Protein AF-A0A6S7D051-F1 (afdb_monomer)

Organism: NCBI:txid1544867

Solvent-accessible surface area (backbone atoms only — not comparable to full-atom values): 17402 Å² total; per-residue (Å²): 81,71,70,40,72,37,75,40,60,39,88,82,47,100,54,61,65,66,55,48,53,50,50,38,52,29,31,75,73,38,50,75,50,67,46,80,74,86,66,30,35,38,40,34,44,28,58,39,58,67,61,26,51,74,64,26,87,47,37,69,62,42,33,55,75,72,73,42,53,79,52,42,42,82,62,41,46,42,64,45,68,43,80,89,22,39,34,34,40,28,36,44,58,36,55,42,54,34,48,48,9,58,50,38,67,80,39,73,88,55,57,34,40,34,38,38,35,25,73,65,86,29,60,40,39,32,41,34,26,78,48,95,50,80,35,34,30,34,29,74,74,68,83,39,77,34,37,48,63,36,42,71,43,38,45,52,35,41,63,68,61,48,43,24,61,52,7,39,56,43,65,48,47,70,46,47,49,32,39,36,36,36,41,27,44,63,97,74,44,66,81,77,52,78,39,28,18,47,76,45,60,89,41,99,92,42,57,38,35,69,47,80,48,83,34,100,81,32,72,24,38,40,31,49,36,56,55,41,72,54,66,52,64,89,66,59,92,90,39,44,23,41,38,38,36,36,45,27,29,61,46,52,64,28,71,88,47,86,79,62,71,77,53,70,62,59,59,50,43,42,49,62,21,40,57,87,48,49,95,33,47,45,26,43,27,40,16,45,32,73,55,66,13,62,39,86,46,43,65,65,51,53,49,55,50,48,54,58,48,29,63,70,67,71,41,79,79,67,79,82,62,72,70,76,126

pLDDT: mean 81.53, std 14.25, range [37.88, 97.88]

Mean predicted aligned error: 7.85 Å

Nearest PDB structures (foldseek):
  3ja1-assembly1_S3  TM=4.575E-01  e=5.367E+00  Escherichia coli
  1zn0-assembly1_B  TM=2.447E-01  e=1.844E+00  Escherichia coli

Structure (mmCIF, N/CA/C/O backbone):
data_AF-A0A6S7D051-F1
#
_entry.id   AF-A0A6S7D051-F1
#
loop_
_atom_site.group_PDB
_atom_site.id
_atom_site.type_symbol
_atom_site.label_atom_id
_atom_site.label_alt_id
_atom_site.label_comp_id
_atom_site.label_asym_id
_atom_site.label_entity_id
_atom_site.label_seq_id
_atom_site.pdbx_PDB_ins_code
_atom_site.Cartn_x
_atom_site.Cartn_y
_atom_site.Cartn_z
_atom_site.occupancy
_atom_site.B_iso_or_equiv
_atom_site.auth_seq_id
_atom_site.auth_comp_id
_atom_site.auth_asym_id
_atom_site.auth_atom_id
_atom_site.pdbx_PDB_model_num
ATOM 1 N N . MET A 1 1 ? 13.091 -11.588 -8.196 1.00 55.94 1 MET A N 1
ATOM 2 C CA . MET A 1 1 ? 12.402 -11.267 -9.456 1.00 55.94 1 MET A CA 1
ATOM 3 C C . MET A 1 1 ? 13.489 -10.829 -10.417 1.00 55.94 1 MET A C 1
ATOM 5 O O . MET A 1 1 ? 14.284 -9.959 -10.077 1.00 55.94 1 MET A O 1
ATOM 9 N N . ARG A 1 2 ? 13.606 -11.506 -11.560 1.00 68.31 2 ARG A N 1
ATOM 10 C CA . ARG A 1 2 ? 14.625 -11.188 -12.569 1.00 68.31 2 ARG A CA 1
ATOM 11 C C . ARG A 1 2 ? 14.244 -9.890 -13.279 1.00 68.31 2 ARG A C 1
ATOM 13 O O . ARG A 1 2 ? 13.075 -9.511 -13.254 1.00 68.31 2 ARG A O 1
ATOM 20 N N . THR A 1 3 ? 15.214 -9.230 -13.911 1.00 77.62 3 THR A N 1
ATOM 21 C CA . THR A 1 3 ? 14.927 -8.168 -14.885 1.00 77.62 3 THR A CA 1
ATOM 22 C C . THR A 1 3 ? 13.801 -8.622 -15.805 1.00 77.62 3 THR A C 1
ATOM 24 O O . THR A 1 3 ? 13.865 -9.709 -16.383 1.00 77.62 3 THR A O 1
ATOM 27 N N . ARG A 1 4 ? 12.751 -7.808 -15.880 1.00 79.06 4 ARG A N 1
ATOM 28 C CA . ARG A 1 4 ? 11.564 -8.081 -16.679 1.00 79.06 4 ARG A CA 1
ATOM 29 C C . ARG A 1 4 ? 11.648 -7.246 -17.939 1.00 79.06 4 ARG A C 1
ATOM 31 O O . ARG A 1 4 ? 11.864 -6.041 -17.857 1.00 79.06 4 ARG A O 1
ATOM 38 N N . THR A 1 5 ? 11.469 -7.878 -19.087 1.00 86.25 5 THR A N 1
ATOM 39 C CA . THR A 1 5 ? 11.445 -7.187 -20.375 1.00 86.25 5 THR A CA 1
ATOM 40 C C . THR A 1 5 ? 10.004 -7.089 -20.834 1.00 86.25 5 THR A C 1
ATOM 42 O O . THR A 1 5 ? 9.354 -8.104 -21.075 1.00 86.25 5 THR A O 1
ATOM 45 N N . LEU A 1 6 ? 9.502 -5.865 -20.923 1.00 84.06 6 LEU A N 1
ATOM 46 C CA . LEU A 1 6 ? 8.216 -5.567 -21.536 1.00 84.06 6 LEU A CA 1
ATOM 47 C C . LEU A 1 6 ? 8.449 -5.343 -23.026 1.00 84.06 6 LEU A C 1
ATOM 49 O O . LEU A 1 6 ? 9.351 -4.591 -23.399 1.00 84.06 6 LEU A O 1
ATOM 53 N N . ILE A 1 7 ? 7.646 -5.994 -23.859 1.00 85.56 7 ILE A N 1
ATOM 54 C CA . ILE A 1 7 ? 7.751 -5.903 -25.315 1.00 85.56 7 ILE A CA 1
ATOM 55 C C . ILE A 1 7 ? 6.595 -5.037 -25.801 1.00 85.56 7 ILE A C 1
ATOM 57 O O . ILE A 1 7 ? 5.438 -5.442 -25.720 1.00 85.56 7 ILE A O 1
ATOM 61 N N . LEU A 1 8 ? 6.907 -3.838 -26.285 1.00 83.06 8 LEU A N 1
ATOM 62 C CA . LEU A 1 8 ? 5.914 -2.891 -26.788 1.00 83.06 8 LEU A CA 1
ATOM 63 C C . LEU A 1 8 ? 6.065 -2.741 -28.306 1.00 83.06 8 LEU A C 1
ATOM 65 O O . LEU A 1 8 ? 7.191 -2.560 -28.770 1.00 83.06 8 LEU A O 1
ATOM 69 N N . PRO A 1 9 ? 4.976 -2.744 -29.095 1.00 84.38 9 PRO A N 1
ATOM 70 C CA . PRO A 1 9 ? 5.069 -2.515 -30.533 1.00 84.38 9 PRO A CA 1
ATOM 71 C C . PRO A 1 9 ? 5.767 -1.191 -30.852 1.00 84.38 9 PRO A C 1
ATOM 73 O O . PRO A 1 9 ? 5.527 -0.179 -30.186 1.00 84.38 9 PRO A O 1
ATOM 76 N N . ARG A 1 10 ? 6.570 -1.150 -31.923 1.00 83.94 10 ARG A N 1
ATOM 77 C CA . ARG A 1 10 ? 7.257 0.084 -32.344 1.00 83.94 10 ARG A CA 1
ATOM 78 C C . ARG A 1 10 ? 6.306 1.267 -32.544 1.00 83.94 10 ARG A C 1
ATOM 80 O O . ARG A 1 10 ? 6.672 2.400 -32.264 1.00 83.94 10 ARG A O 1
ATOM 87 N N . ALA A 1 11 ? 5.074 0.995 -32.973 1.00 84.94 11 ALA A N 1
ATOM 88 C CA . ALA A 1 11 ? 4.041 2.002 -33.204 1.00 84.94 11 ALA A CA 1
ATOM 89 C C . ALA A 1 11 ? 3.624 2.789 -31.945 1.00 84.94 11 ALA A C 1
ATOM 91 O O . ALA A 1 11 ? 3.026 3.851 -32.079 1.00 84.94 11 ALA A O 1
ATOM 92 N N . VAL A 1 12 ? 3.937 2.300 -30.737 1.00 78.75 12 VAL A N 1
ATOM 93 C CA . VAL A 1 12 ? 3.600 2.985 -29.476 1.00 78.75 12 VAL A CA 1
ATOM 94 C C . VAL A 1 12 ? 4.384 4.294 -29.308 1.00 78.75 12 VAL A C 1
ATOM 96 O O . VAL A 1 12 ? 3.895 5.224 -28.674 1.00 78.75 12 VAL A O 1
ATOM 99 N N . SER A 1 13 ? 5.596 4.392 -29.862 1.00 83.31 13 SER A N 1
ATOM 100 C CA . SER A 1 13 ? 6.412 5.609 -29.793 1.00 83.31 13 SER A CA 1
ATOM 101 C C . SER A 1 13 ? 7.471 5.630 -30.891 1.00 83.31 13 SER A C 1
ATOM 103 O O . SER A 1 13 ? 8.123 4.622 -31.154 1.00 83.31 13 SER A O 1
ATOM 105 N N . GLU A 1 14 ? 7.727 6.801 -31.470 1.00 86.62 14 GLU A N 1
ATOM 106 C CA . GLU A 1 14 ? 8.822 6.998 -32.431 1.00 86.62 14 GLU A CA 1
ATOM 107 C C . GLU A 1 14 ? 10.209 7.012 -31.761 1.00 86.62 14 GLU A C 1
ATOM 109 O O . GLU A 1 14 ? 11.232 6.807 -32.419 1.00 86.62 14 GLU A O 1
ATOM 114 N N . HIS A 1 15 ? 10.261 7.235 -30.442 1.00 88.56 15 HIS A N 1
ATOM 115 C CA . HIS A 1 15 ? 11.499 7.408 -29.682 1.00 88.56 15 HIS A CA 1
ATOM 116 C C . HIS A 1 15 ? 11.515 6.604 -28.374 1.00 88.56 15 HIS A C 1
ATOM 118 O O . HIS A 1 15 ? 10.482 6.395 -27.733 1.00 88.56 15 HIS A O 1
ATOM 124 N N . ALA A 1 16 ? 12.713 6.223 -27.926 1.00 87.75 16 ALA A N 1
ATOM 125 C CA . ALA A 1 16 ? 12.913 5.503 -26.668 1.00 87.75 16 ALA A CA 1
ATOM 126 C C . ALA A 1 16 ? 12.695 6.403 -25.441 1.00 87.75 16 ALA A C 1
ATOM 128 O O . ALA A 1 16 ? 12.237 5.947 -24.394 1.00 87.75 16 ALA A O 1
ATOM 129 N N . GLN A 1 17 ? 13.042 7.691 -25.547 1.00 90.50 17 GLN A N 1
ATOM 130 C CA . GLN A 1 17 ? 13.064 8.620 -24.415 1.00 90.50 17 GLN A CA 1
ATOM 131 C C . GLN A 1 17 ? 11.686 8.811 -23.757 1.00 90.50 17 GLN A C 1
ATOM 133 O O . GLN A 1 17 ? 11.638 8.733 -22.529 1.00 90.50 17 GLN A O 1
ATOM 138 N N . PRO A 1 18 ? 10.573 9.006 -24.497 1.00 85.00 18 PRO A N 1
ATOM 139 C CA . PRO A 1 18 ? 9.239 9.082 -23.901 1.00 85.00 18 PRO A CA 1
ATOM 140 C C . PRO A 1 18 ? 8.841 7.810 -23.145 1.00 85.00 18 PRO A C 1
ATOM 142 O O . PRO A 1 18 ? 8.323 7.901 -22.034 1.00 85.00 18 PRO A O 1
ATOM 145 N N . LEU A 1 19 ? 9.156 6.629 -23.690 1.00 84.56 19 LEU A N 1
ATOM 146 C CA . LEU A 1 19 ? 8.880 5.344 -23.038 1.00 84.56 19 LEU A CA 1
ATOM 147 C C . LEU A 1 19 ? 9.697 5.177 -21.759 1.00 84.56 19 LEU A C 1
ATOM 149 O O . LEU A 1 19 ? 9.155 4.818 -20.719 1.00 84.56 19 LEU A O 1
ATOM 153 N N . ALA A 1 20 ? 10.989 5.507 -21.809 1.00 87.56 20 ALA A N 1
ATOM 154 C CA . ALA A 1 20 ? 11.849 5.480 -20.634 1.00 87.56 20 ALA A CA 1
ATOM 155 C C . ALA A 1 20 ? 11.372 6.474 -19.562 1.00 87.56 20 ALA A C 1
ATOM 157 O O . ALA A 1 20 ? 11.418 6.167 -18.373 1.00 87.56 20 ALA A O 1
ATOM 158 N N . ALA A 1 21 ? 10.916 7.665 -19.962 1.00 85.94 21 ALA A N 1
ATOM 159 C CA . ALA A 1 21 ? 10.379 8.667 -19.048 1.00 85.94 21 ALA A CA 1
ATOM 160 C C . ALA A 1 21 ? 9.074 8.194 -18.393 1.00 85.94 21 ALA A C 1
ATOM 162 O O . ALA A 1 21 ? 8.932 8.318 -17.178 1.00 85.94 21 ALA A O 1
ATOM 163 N N . LEU A 1 22 ? 8.156 7.611 -19.168 1.00 81.62 22 LEU A N 1
ATOM 164 C CA . LEU A 1 22 ? 6.922 7.032 -18.644 1.00 81.62 22 LEU A CA 1
ATOM 165 C C . LEU A 1 22 ? 7.216 5.869 -17.690 1.00 81.62 22 LEU A C 1
ATOM 167 O O . LEU A 1 22 ? 6.756 5.887 -16.554 1.00 81.62 22 LEU A O 1
ATOM 171 N N . ALA A 1 23 ? 8.048 4.912 -18.099 1.00 83.38 23 ALA A N 1
ATOM 172 C CA . ALA A 1 23 ? 8.408 3.766 -17.270 1.00 83.38 23 ALA A CA 1
ATOM 173 C C . ALA A 1 23 ? 9.090 4.189 -15.957 1.00 83.38 23 ALA A C 1
ATOM 175 O O . ALA A 1 23 ? 8.759 3.652 -14.906 1.00 83.38 23 ALA A O 1
ATOM 176 N N . ARG A 1 24 ? 9.969 5.203 -15.968 1.00 85.81 24 ARG A N 1
ATOM 177 C CA . ARG A 1 24 ? 10.559 5.757 -14.731 1.00 85.81 24 ARG A CA 1
ATOM 178 C C . ARG A 1 24 ? 9.539 6.459 -13.841 1.00 85.81 24 ARG A C 1
ATOM 180 O O . ARG A 1 24 ? 9.683 6.423 -12.626 1.00 85.81 24 ARG A O 1
ATOM 187 N N . ARG A 1 25 ? 8.522 7.103 -14.423 1.00 81.25 25 ARG A N 1
ATOM 188 C CA . ARG A 1 25 ? 7.413 7.688 -13.652 1.00 81.25 25 ARG A CA 1
ATOM 189 C C . ARG A 1 25 ? 6.551 6.607 -13.006 1.00 81.25 25 ARG A C 1
ATOM 191 O O . ARG A 1 25 ? 6.132 6.791 -11.871 1.00 81.25 25 ARG A O 1
ATOM 198 N N . CYS A 1 26 ? 6.303 5.511 -13.722 1.00 79.44 26 CYS A N 1
ATOM 199 C CA . CYS A 1 26 ? 5.510 4.386 -13.232 1.00 79.44 26 CYS A CA 1
ATOM 200 C C . CYS A 1 26 ? 6.258 3.510 -12.216 1.00 79.44 26 CYS A C 1
ATOM 202 O O . CYS A 1 26 ? 5.638 2.911 -11.340 1.00 79.44 26 CYS A O 1
ATOM 204 N N . TYR A 1 27 ? 7.587 3.451 -12.323 1.00 79.69 27 TYR A N 1
ATOM 205 C CA . TYR A 1 27 ? 8.462 2.617 -11.502 1.00 79.69 27 TYR A CA 1
ATOM 206 C C . TYR A 1 27 ? 9.651 3.415 -10.952 1.00 79.69 27 TYR A C 1
ATOM 208 O O . TYR A 1 27 ? 10.796 3.158 -11.334 1.00 79.69 27 TYR A O 1
ATOM 216 N N . PRO A 1 28 ? 9.411 4.383 -10.051 1.00 75.69 28 PRO A N 1
ATOM 217 C CA . PRO A 1 28 ? 10.468 5.253 -9.533 1.00 75.69 28 PRO A CA 1
ATOM 218 C C . PRO A 1 28 ? 11.555 4.493 -8.755 1.00 75.69 28 PRO A C 1
ATOM 220 O O . PRO A 1 28 ? 12.695 4.951 -8.690 1.00 75.69 28 PRO A O 1
ATOM 223 N N . ASP A 1 29 ? 11.223 3.316 -8.219 1.00 72.88 29 ASP A N 1
ATOM 224 C CA . ASP A 1 29 ? 12.133 2.481 -7.427 1.00 72.88 29 ASP A CA 1
ATOM 225 C C . ASP A 1 29 ? 12.857 1.400 -8.245 1.00 72.88 29 ASP A C 1
ATOM 227 O O . ASP A 1 29 ? 13.653 0.639 -7.694 1.00 72.88 29 ASP A O 1
ATOM 231 N N . MET A 1 30 ? 12.606 1.317 -9.555 1.00 80.38 30 MET A N 1
ATOM 232 C CA . MET A 1 30 ? 13.206 0.307 -10.431 1.00 80.38 30 MET A CA 1
ATOM 233 C C . MET A 1 30 ? 14.229 0.934 -11.378 1.00 80.38 30 MET A C 1
ATOM 235 O O . MET A 1 30 ? 14.098 2.080 -11.814 1.00 80.38 30 MET A O 1
ATOM 239 N N . ALA A 1 31 ? 15.246 0.162 -11.757 1.00 83.94 31 ALA A N 1
ATOM 240 C CA . ALA A 1 31 ? 16.138 0.576 -12.831 1.00 83.94 31 ALA A CA 1
ATOM 241 C C . ALA A 1 31 ? 15.470 0.306 -14.187 1.00 83.94 31 ALA A C 1
ATOM 243 O O . ALA A 1 31 ? 15.023 -0.809 -14.453 1.00 83.94 31 ALA A O 1
ATOM 244 N N . ILE A 1 32 ? 15.418 1.337 -15.035 1.00 88.12 32 ILE A N 1
ATOM 245 C CA . ILE A 1 32 ? 14.752 1.302 -16.341 1.00 88.12 32 ILE A CA 1
ATOM 246 C C . ILE A 1 32 ? 15.773 1.479 -17.463 1.00 88.12 32 ILE A C 1
ATOM 248 O O . ILE A 1 32 ? 16.435 2.524 -17.543 1.00 88.12 32 ILE A O 1
ATOM 252 N N . ALA A 1 33 ? 15.824 0.501 -18.366 1.00 91.44 33 ALA A N 1
ATOM 253 C CA . ALA A 1 33 ? 16.503 0.597 -19.655 1.00 91.44 33 ALA A CA 1
ATOM 254 C C . ALA A 1 33 ? 15.510 0.338 -20.797 1.00 91.44 33 ALA A C 1
ATOM 256 O O . ALA A 1 33 ? 14.555 -0.413 -20.632 1.00 91.44 33 ALA A O 1
ATOM 257 N N . VAL A 1 34 ? 15.712 0.990 -21.942 1.00 93.00 34 VAL A N 1
ATOM 258 C CA . VAL A 1 34 ? 14.878 0.808 -23.136 1.00 93.00 34 VAL A CA 1
ATOM 259 C C . VAL A 1 34 ? 15.793 0.508 -24.308 1.00 93.00 34 VAL A C 1
ATOM 261 O O . VAL A 1 34 ? 16.705 1.285 -24.588 1.00 93.00 34 VAL A O 1
ATOM 264 N N . GLU A 1 35 ? 15.543 -0.613 -24.969 1.00 94.56 35 GLU A N 1
ATOM 265 C CA . GLU A 1 35 ? 16.278 -1.075 -26.140 1.00 94.56 35 GLU A CA 1
ATOM 266 C C . GLU A 1 35 ? 15.362 -1.134 -27.364 1.00 94.56 35 GLU A C 1
ATOM 268 O O . GLU A 1 35 ? 14.138 -1.242 -27.258 1.00 94.56 35 GLU A O 1
ATOM 273 N N . ASP A 1 36 ? 15.982 -1.030 -28.533 1.00 92.94 36 ASP A N 1
ATOM 274 C CA . ASP A 1 36 ? 15.337 -1.033 -29.840 1.00 92.94 36 ASP A CA 1
ATOM 275 C C . ASP A 1 36 ? 15.685 -2.336 -30.568 1.00 92.94 36 ASP A C 1
ATOM 277 O O . ASP A 1 36 ? 16.862 -2.568 -30.852 1.00 92.94 36 ASP A O 1
ATOM 281 N N . ASP A 1 37 ? 14.688 -3.175 -30.868 1.00 92.12 37 ASP A N 1
ATOM 282 C CA . ASP A 1 37 ? 14.878 -4.425 -31.626 1.00 92.12 37 ASP A CA 1
ATOM 283 C C . ASP A 1 37 ? 14.422 -4.329 -33.101 1.00 92.12 37 ASP A C 1
ATOM 285 O O . ASP A 1 37 ? 14.313 -5.344 -33.791 1.00 92.12 37 ASP A O 1
ATOM 289 N N . ALA A 1 38 ? 14.179 -3.106 -33.593 1.00 88.44 38 ALA A N 1
ATOM 290 C CA . ALA A 1 38 ? 13.576 -2.733 -34.879 1.00 88.44 38 ALA A CA 1
ATOM 291 C C . ALA A 1 38 ? 12.059 -2.974 -35.014 1.00 88.44 38 ALA A C 1
ATOM 293 O O . ALA A 1 38 ? 11.385 -2.165 -35.657 1.00 88.44 38 ALA A O 1
ATOM 294 N N . ALA A 1 39 ? 11.498 -4.033 -34.425 1.00 90.88 39 ALA A N 1
ATOM 295 C CA . ALA A 1 39 ? 10.057 -4.322 -34.477 1.00 90.88 39 ALA A CA 1
ATOM 296 C C . ALA A 1 39 ? 9.303 -3.814 -33.233 1.00 90.88 39 ALA A C 1
ATOM 298 O O . ALA A 1 39 ? 8.113 -3.489 -33.297 1.00 90.88 39 ALA A O 1
ATOM 299 N N . ASN A 1 40 ? 10.010 -3.709 -32.115 1.00 91.81 40 ASN A N 1
ATOM 300 C CA . ASN A 1 40 ? 9.504 -3.449 -30.784 1.00 91.81 40 ASN A CA 1
ATOM 301 C C . ASN A 1 40 ? 10.460 -2.549 -29.995 1.00 91.81 40 ASN A C 1
ATOM 303 O O . ASN A 1 40 ? 11.645 -2.382 -30.297 1.00 91.81 40 ASN A O 1
ATOM 307 N N . TRP A 1 41 ? 9.909 -2.009 -28.91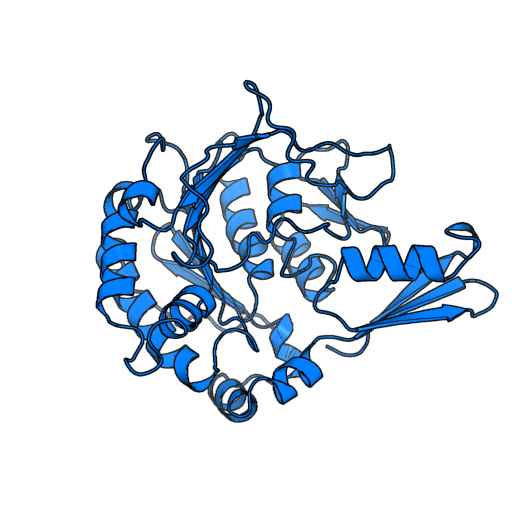9 1.00 90.44 41 TRP A N 1
ATOM 308 C CA . TRP A 1 41 ? 10.650 -1.477 -27.796 1.00 90.44 41 TRP A CA 1
ATOM 309 C C . TRP A 1 41 ? 10.733 -2.537 -26.705 1.00 90.44 41 TRP A C 1
ATOM 311 O O . TRP A 1 41 ? 9.709 -3.075 -26.278 1.00 90.44 41 TRP A O 1
ATOM 321 N N . LEU A 1 42 ? 11.946 -2.800 -26.233 1.00 92.56 42 LEU A N 1
ATOM 322 C CA . LEU A 1 42 ? 12.203 -3.676 -25.098 1.00 92.56 42 LEU A CA 1
ATOM 323 C C . LEU A 1 42 ? 12.447 -2.801 -23.869 1.00 92.56 42 LEU A C 1
ATOM 325 O O . LEU A 1 42 ? 13.501 -2.179 -23.741 1.00 92.56 42 LEU A O 1
ATOM 329 N N . VAL A 1 43 ? 11.466 -2.711 -22.973 1.00 89.81 43 VAL A N 1
ATOM 330 C CA . VAL A 1 43 ? 11.599 -1.958 -21.719 1.00 89.81 43 VAL A CA 1
ATOM 331 C C . VAL A 1 43 ? 12.014 -2.921 -20.616 1.00 89.81 43 VAL A C 1
ATOM 333 O O . VAL A 1 43 ? 11.218 -3.727 -20.137 1.00 89.81 43 VAL A O 1
ATOM 336 N N . HIS A 1 44 ? 13.275 -2.831 -20.212 1.00 89.25 44 HIS A N 1
ATOM 337 C CA . HIS A 1 44 ? 13.848 -3.607 -19.122 1.00 89.25 44 HIS A CA 1
ATOM 338 C C . HIS A 1 44 ? 13.585 -2.907 -17.795 1.00 89.25 44 HIS A C 1
ATOM 340 O O . HIS A 1 44 ? 14.099 -1.816 -17.540 1.00 89.25 44 HIS A O 1
ATOM 346 N N . VAL A 1 45 ? 12.794 -3.556 -16.949 1.00 85.06 45 VAL A N 1
ATOM 347 C CA . VAL A 1 45 ? 12.485 -3.137 -15.584 1.00 85.06 45 VAL A CA 1
ATOM 348 C C . VAL A 1 45 ? 13.234 -4.065 -14.638 1.00 85.06 45 VAL A C 1
ATOM 350 O O . VAL A 1 45 ? 12.899 -5.244 -14.502 1.00 85.06 45 VAL A O 1
ATOM 353 N N . THR A 1 46 ? 14.282 -3.547 -14.005 1.00 82.19 46 THR A N 1
ATOM 354 C CA . THR A 1 46 ? 15.119 -4.315 -13.081 1.00 82.19 46 THR A CA 1
ATOM 355 C C . THR A 1 46 ? 14.742 -3.988 -11.636 1.00 82.19 46 THR A C 1
ATOM 357 O O . THR A 1 46 ? 14.838 -2.819 -11.242 1.00 82.19 46 THR A O 1
ATOM 360 N N . PRO A 1 47 ? 14.337 -5.000 -10.842 1.00 71.31 47 PRO A N 1
ATOM 361 C CA . PRO A 1 47 ? 13.963 -4.821 -9.448 1.00 71.31 47 PRO A CA 1
ATOM 362 C C . PRO A 1 47 ? 15.047 -4.188 -8.583 1.00 71.31 47 PRO A C 1
ATOM 364 O O . PRO A 1 47 ? 16.240 -4.427 -8.769 1.00 71.31 47 PRO A O 1
ATOM 367 N N . ALA A 1 48 ? 14.614 -3.457 -7.558 1.00 66.56 48 ALA A N 1
ATOM 368 C CA . ALA A 1 48 ? 15.482 -2.760 -6.617 1.00 66.56 48 ALA A CA 1
ATOM 369 C C . ALA A 1 48 ? 16.409 -3.669 -5.790 1.00 66.56 48 ALA A C 1
ATOM 371 O O . ALA A 1 48 ? 17.219 -3.140 -5.048 1.00 66.56 48 ALA A O 1
ATOM 372 N N . GLY A 1 49 ? 16.344 -5.003 -5.882 1.00 68.25 49 GLY A N 1
ATOM 373 C CA . GLY A 1 49 ? 17.067 -5.919 -4.987 1.00 68.25 49 GLY A CA 1
ATOM 374 C C . GLY A 1 49 ? 18.569 -5.624 -4.838 1.00 68.25 49 GLY A C 1
ATOM 375 O O . GLY A 1 49 ? 19.097 -5.680 -3.727 1.00 68.25 49 GLY A O 1
ATOM 376 N N . GLU A 1 50 ? 19.259 -5.236 -5.914 1.00 65.94 50 GLU A N 1
ATOM 377 C CA . GLU A 1 50 ? 20.665 -4.804 -5.836 1.00 65.94 50 GLU A CA 1
ATOM 378 C C . GLU A 1 50 ? 20.836 -3.430 -5.170 1.00 65.94 50 GLU A C 1
ATOM 380 O O . GLU A 1 50 ? 21.741 -3.248 -4.353 1.00 65.94 50 GLU A O 1
ATOM 385 N N . LEU A 1 51 ? 19.936 -2.482 -5.446 1.00 67.81 51 LEU A N 1
ATOM 386 C CA . LEU A 1 51 ? 19.895 -1.179 -4.773 1.00 67.81 51 LEU A CA 1
ATOM 387 C C . LEU A 1 51 ? 19.598 -1.340 -3.277 1.00 67.81 51 LEU A C 1
ATOM 389 O O . LEU A 1 51 ? 20.215 -0.681 -2.442 1.00 67.81 51 LEU A O 1
ATOM 393 N N . THR A 1 52 ? 18.698 -2.251 -2.925 1.00 75.25 52 THR A N 1
ATOM 394 C CA . THR A 1 52 ? 18.340 -2.598 -1.556 1.00 75.25 52 THR A CA 1
ATOM 395 C C . THR A 1 52 ? 19.531 -3.217 -0.826 1.00 75.25 52 THR A C 1
ATOM 397 O O . THR A 1 52 ? 19.860 -2.756 0.263 1.00 75.25 52 THR A O 1
ATOM 400 N N . ARG A 1 53 ? 20.248 -4.177 -1.433 1.00 74.19 53 ARG A N 1
ATOM 401 C CA . ARG A 1 53 ? 21.502 -4.727 -0.871 1.00 74.19 53 ARG A CA 1
ATOM 402 C C . ARG A 1 53 ? 22.555 -3.652 -0.622 1.00 74.19 53 ARG A C 1
ATOM 404 O O . ARG A 1 53 ? 23.287 -3.720 0.361 1.00 74.19 53 ARG A O 1
ATOM 411 N N . ALA A 1 54 ? 22.656 -2.669 -1.514 1.00 74.31 54 ALA A N 1
ATOM 412 C CA . ALA A 1 54 ? 23.595 -1.566 -1.343 1.00 74.31 54 ALA A CA 1
ATOM 413 C C . ALA A 1 54 ? 23.204 -0.640 -0.176 1.00 74.31 54 ALA A C 1
ATOM 415 O O . ALA A 1 54 ? 24.082 -0.071 0.476 1.00 74.31 54 ALA A O 1
ATOM 416 N N . ARG A 1 55 ? 21.901 -0.492 0.093 1.00 78.81 55 ARG A N 1
ATOM 417 C CA . ARG A 1 55 ? 21.350 0.369 1.152 1.00 78.81 55 ARG A CA 1
ATOM 418 C C . ARG A 1 55 ? 21.290 -0.308 2.521 1.00 78.81 55 ARG A C 1
ATOM 420 O O . ARG A 1 55 ? 21.394 0.384 3.529 1.00 78.81 55 ARG A O 1
ATOM 427 N N . ASP A 1 56 ? 21.167 -1.631 2.563 1.00 84.06 56 ASP A N 1
ATOM 428 C CA . ASP A 1 56 ? 21.010 -2.406 3.790 1.00 84.06 56 ASP A CA 1
ATOM 429 C C . ASP A 1 56 ? 21.965 -3.606 3.808 1.00 84.06 56 ASP A C 1
ATOM 431 O O . ASP A 1 56 ? 21.824 -4.559 3.046 1.00 84.06 56 ASP A O 1
ATOM 435 N N . ARG A 1 57 ? 22.953 -3.571 4.708 1.00 82.19 57 ARG A N 1
ATOM 436 C CA . ARG A 1 57 ? 23.936 -4.657 4.855 1.00 82.19 57 ARG A CA 1
ATOM 437 C C . ARG A 1 57 ? 23.396 -5.853 5.644 1.00 82.19 57 ARG A C 1
ATOM 439 O O . ARG A 1 57 ? 23.949 -6.943 5.518 1.00 82.19 57 ARG A O 1
ATOM 446 N N . GLY A 1 58 ? 22.370 -5.654 6.473 1.00 87.38 58 GLY A N 1
ATOM 447 C CA . GLY A 1 58 ? 21.766 -6.683 7.322 1.00 87.38 58 GLY A CA 1
ATOM 448 C C . GLY A 1 58 ? 20.696 -7.507 6.607 1.00 87.38 58 GLY A C 1
ATOM 449 O O . GLY A 1 58 ? 20.361 -8.603 7.058 1.00 87.38 58 GLY A O 1
ATOM 450 N N . ILE A 1 59 ? 20.204 -7.022 5.467 1.00 88.88 59 ILE A N 1
ATOM 451 C CA . ILE A 1 59 ? 19.072 -7.620 4.760 1.00 88.88 59 ILE A CA 1
ATOM 452 C C . ILE A 1 59 ? 19.257 -9.103 4.422 1.00 88.88 59 ILE A C 1
ATOM 454 O O . ILE A 1 59 ? 18.332 -9.880 4.610 1.00 88.88 59 ILE A O 1
ATOM 458 N N . ALA A 1 60 ? 20.450 -9.544 4.009 1.00 89.50 60 ALA A N 1
ATOM 459 C CA . ALA A 1 60 ? 20.677 -10.956 3.687 1.00 89.50 60 ALA A CA 1
ATOM 460 C C . ALA A 1 60 ? 20.420 -11.881 4.891 1.00 89.50 60 ALA A C 1
ATOM 462 O O . ALA A 1 60 ? 19.833 -12.950 4.737 1.00 89.50 60 ALA A O 1
ATOM 463 N N . ALA A 1 61 ? 20.835 -11.458 6.090 1.00 89.56 61 ALA A N 1
ATOM 464 C CA . ALA A 1 61 ? 20.612 -12.216 7.315 1.00 89.56 61 ALA A CA 1
ATOM 465 C C . ALA A 1 61 ? 19.131 -12.205 7.718 1.00 89.56 61 ALA A C 1
ATOM 467 O O . ALA A 1 61 ? 18.594 -13.243 8.094 1.00 89.56 61 ALA A O 1
ATOM 468 N N . ALA A 1 62 ? 18.457 -11.059 7.593 1.00 89.94 62 ALA A N 1
ATOM 469 C CA . ALA A 1 62 ? 17.035 -10.946 7.906 1.00 89.94 62 ALA A CA 1
ATOM 470 C C . ALA A 1 62 ? 16.162 -11.801 6.974 1.00 89.94 62 ALA A C 1
ATOM 472 O O . ALA A 1 62 ? 15.303 -12.533 7.456 1.00 89.94 62 ALA A O 1
ATOM 473 N N . LEU A 1 63 ? 16.428 -11.776 5.663 1.00 90.06 63 LEU A N 1
ATOM 474 C CA . LEU A 1 63 ? 15.727 -12.616 4.686 1.00 90.06 63 LEU A CA 1
ATOM 475 C C . LEU A 1 63 ? 15.953 -14.112 4.965 1.00 90.06 63 LEU A C 1
ATOM 477 O O . LEU A 1 63 ? 15.020 -14.911 4.905 1.00 90.06 63 LEU A O 1
ATOM 481 N N . ALA A 1 64 ? 17.174 -14.498 5.356 1.00 88.12 64 ALA A N 1
ATOM 482 C CA . ALA A 1 64 ? 17.461 -15.875 5.754 1.00 88.12 64 ALA A CA 1
ATOM 483 C C . ALA A 1 64 ? 16.649 -16.305 6.989 1.00 88.12 64 ALA A C 1
ATOM 485 O O . ALA A 1 64 ? 16.175 -17.438 7.042 1.00 88.12 64 ALA A O 1
ATOM 486 N N . MET A 1 65 ? 16.439 -15.407 7.958 1.00 85.25 65 MET A N 1
ATOM 487 C CA . MET A 1 65 ? 15.597 -15.678 9.131 1.00 85.25 65 MET A CA 1
ATOM 488 C C . MET A 1 65 ? 14.111 -15.818 8.788 1.00 85.25 65 MET A C 1
ATOM 490 O O . MET A 1 65 ? 13.404 -16.548 9.478 1.00 85.25 65 MET A O 1
ATOM 494 N N . THR A 1 66 ? 13.632 -15.150 7.737 1.00 81.50 66 THR A N 1
ATOM 495 C CA . THR A 1 66 ? 12.257 -15.316 7.238 1.00 81.50 66 THR A CA 1
ATOM 496 C C . THR A 1 66 ? 12.122 -16.478 6.251 1.00 81.50 66 THR A C 1
ATOM 498 O O . THR A 1 66 ? 11.014 -16.768 5.810 1.00 81.50 66 THR A O 1
ATOM 501 N N . GLY A 1 67 ? 13.224 -17.157 5.913 1.00 87.25 67 GLY A N 1
ATOM 502 C CA . GLY A 1 67 ? 13.247 -18.277 4.971 1.00 87.25 67 GLY A CA 1
ATOM 503 C C . GLY A 1 67 ? 13.072 -17.867 3.508 1.00 87.25 67 GLY A C 1
ATOM 504 O O . GLY A 1 67 ? 12.708 -18.713 2.695 1.00 87.25 67 GLY A O 1
ATOM 505 N N . ILE A 1 68 ? 13.311 -16.597 3.165 1.00 87.94 68 ILE A N 1
ATOM 506 C CA . ILE A 1 68 ? 13.075 -16.069 1.815 1.00 87.94 68 ILE A CA 1
ATOM 507 C C . ILE A 1 68 ? 14.373 -15.672 1.123 1.00 87.94 68 ILE A C 1
ATOM 509 O O . ILE A 1 68 ? 15.322 -15.201 1.753 1.00 87.94 68 ILE A O 1
ATOM 513 N N . GLY A 1 69 ? 14.420 -15.844 -0.196 1.00 86.31 69 GLY A N 1
ATOM 514 C CA . GLY A 1 69 ? 15.496 -15.312 -1.016 1.00 86.31 69 GLY A CA 1
ATOM 515 C C . GLY A 1 69 ? 15.292 -13.831 -1.336 1.00 86.31 69 GLY A C 1
ATOM 516 O O . GLY A 1 69 ? 14.191 -13.291 -1.268 1.00 86.31 69 GLY A O 1
ATOM 517 N N . PHE A 1 70 ? 16.359 -13.167 -1.785 1.00 82.69 70 PHE A N 1
ATOM 518 C CA . PHE A 1 70 ? 16.246 -11.823 -2.371 1.00 82.69 70 PHE A CA 1
ATOM 519 C C . PHE A 1 70 ? 15.297 -11.779 -3.567 1.00 82.69 70 PHE A C 1
ATOM 521 O O . PHE A 1 70 ? 14.653 -10.760 -3.809 1.00 82.69 70 PHE A O 1
ATOM 528 N N . ASP A 1 71 ? 15.239 -12.871 -4.327 1.00 80.44 71 ASP A N 1
ATOM 529 C CA . ASP A 1 71 ? 14.372 -12.960 -5.489 1.00 80.44 71 ASP A CA 1
ATOM 530 C C . ASP A 1 71 ? 12.888 -13.023 -5.120 1.00 80.44 71 ASP A C 1
ATOM 532 O O . ASP A 1 71 ? 12.062 -12.540 -5.895 1.00 80.44 71 ASP A O 1
ATOM 536 N N . ASP A 1 72 ? 12.571 -13.514 -3.928 1.00 84.19 72 ASP A N 1
ATOM 537 C CA . ASP A 1 72 ? 11.198 -13.704 -3.458 1.00 84.19 72 ASP A CA 1
ATOM 538 C C . ASP A 1 72 ? 10.702 -12.502 -2.650 1.00 84.19 72 ASP A C 1
ATOM 540 O O . ASP A 1 72 ? 9.538 -12.423 -2.284 1.00 84.19 72 ASP A O 1
ATOM 544 N N . MET A 1 73 ? 11.568 -11.523 -2.377 1.00 85.56 73 MET A N 1
ATOM 545 C CA . MET A 1 73 ? 11.236 -10.373 -1.537 1.00 85.56 73 MET A CA 1
ATOM 546 C C . MET A 1 73 ? 10.037 -9.580 -2.079 1.00 85.56 73 MET A C 1
ATOM 548 O O . MET A 1 73 ? 9.183 -9.172 -1.308 1.00 85.56 73 MET A O 1
ATOM 552 N N . MET A 1 74 ? 9.939 -9.385 -3.399 1.00 81.19 74 MET A N 1
ATOM 553 C CA . MET A 1 74 ? 8.805 -8.668 -4.009 1.00 81.19 74 MET A CA 1
ATOM 554 C C . MET A 1 74 ? 7.484 -9.435 -3.893 1.00 81.19 74 MET A C 1
ATOM 556 O O . MET A 1 74 ? 6.426 -8.812 -3.851 1.00 81.19 74 MET A O 1
ATOM 560 N N . THR A 1 75 ? 7.544 -10.767 -3.877 1.00 86.56 75 THR A N 1
ATOM 561 C CA . THR A 1 75 ? 6.363 -11.638 -3.879 1.00 86.56 75 THR A CA 1
ATOM 562 C C . THR A 1 75 ? 5.970 -12.102 -2.483 1.00 86.56 75 THR A C 1
ATOM 564 O O . THR A 1 75 ? 4.847 -12.553 -2.271 1.00 86.56 75 THR A O 1
ATOM 567 N N . TRP A 1 76 ? 6.873 -11.966 -1.513 1.00 90.75 76 TRP A N 1
ATOM 568 C CA . TRP A 1 76 ? 6.628 -12.412 -0.159 1.00 90.75 76 TRP A CA 1
ATOM 569 C C . TRP A 1 76 ? 5.560 -11.571 0.528 1.00 90.75 76 TRP A C 1
ATOM 571 O O . TRP A 1 76 ? 5.690 -10.354 0.716 1.00 90.75 76 TRP A O 1
ATOM 581 N N . HIS A 1 77 ? 4.540 -12.281 0.978 1.00 92.88 77 HIS A N 1
ATOM 582 C CA . HIS A 1 77 ? 3.520 -11.795 1.875 1.00 92.88 77 HIS A CA 1
ATOM 583 C C . HIS A 1 77 ? 2.997 -12.967 2.712 1.00 92.88 77 HIS A C 1
ATOM 585 O O . HIS A 1 77 ? 3.186 -14.138 2.381 1.00 92.88 77 HIS A O 1
ATOM 591 N N . ARG A 1 78 ? 2.337 -12.640 3.816 1.00 92.19 78 ARG A N 1
ATOM 592 C CA . ARG A 1 78 ? 1.602 -13.569 4.663 1.00 92.19 78 ARG A CA 1
ATOM 593 C C . ARG A 1 78 ? 0.270 -12.937 5.002 1.00 92.19 78 ARG A C 1
ATOM 595 O O . ARG A 1 78 ? 0.244 -11.829 5.532 1.00 92.19 78 ARG A O 1
ATOM 602 N N . THR A 1 79 ? -0.807 -13.658 4.744 1.00 90.62 79 THR A N 1
ATOM 603 C CA . THR A 1 79 ? -2.157 -13.292 5.169 1.00 90.62 79 THR A CA 1
ATOM 604 C C . THR A 1 79 ? -2.580 -14.132 6.362 1.00 90.62 79 THR A C 1
ATOM 606 O O . THR A 1 79 ? -2.210 -15.298 6.453 1.00 90.62 79 THR A O 1
ATOM 609 N N . ALA A 1 80 ? -3.359 -13.544 7.259 1.00 89.81 80 ALA A N 1
ATOM 610 C CA . ALA A 1 80 ? -4.039 -14.236 8.343 1.00 89.81 80 ALA A CA 1
ATOM 611 C C . ALA A 1 80 ? -5.393 -13.563 8.600 1.00 89.81 80 ALA A C 1
ATOM 613 O O . ALA A 1 80 ? -5.573 -12.378 8.311 1.00 89.81 80 ALA A O 1
ATOM 614 N N . ALA A 1 81 ? -6.336 -14.308 9.169 1.00 85.12 81 ALA A N 1
ATOM 615 C CA . ALA A 1 81 ? -7.573 -13.747 9.698 1.00 85.12 81 ALA A CA 1
ATOM 616 C C . ALA A 1 81 ? -7.443 -13.548 11.214 1.00 85.12 81 ALA A C 1
ATOM 618 O O . ALA A 1 81 ? -7.077 -14.474 11.935 1.00 85.12 81 ALA A O 1
ATOM 619 N N . VAL A 1 82 ? -7.762 -12.350 11.701 1.00 84.00 82 VAL A N 1
ATOM 620 C CA . VAL A 1 82 ? -7.770 -12.004 13.130 1.00 84.00 82 VAL A CA 1
ATOM 621 C C . VAL A 1 82 ? -9.195 -11.612 13.496 1.00 84.00 82 VAL A C 1
ATOM 623 O O . VAL A 1 82 ? -9.604 -10.459 13.352 1.00 84.00 82 VAL A O 1
ATOM 626 N N . GLY A 1 83 ? -10.003 -12.607 13.866 1.00 84.25 83 GLY A N 1
ATOM 627 C CA . GLY A 1 83 ? -11.454 -12.430 13.936 1.00 84.25 83 GLY A CA 1
ATOM 628 C C . GLY A 1 83 ? -12.015 -12.034 12.557 1.00 84.25 83 GLY A C 1
ATOM 629 O O . GLY A 1 83 ? -11.791 -12.770 11.597 1.00 84.25 83 GLY A O 1
ATOM 630 N N . PRO A 1 84 ? -12.734 -10.900 12.424 1.00 85.81 84 PRO A N 1
ATOM 631 C CA . PRO A 1 84 ? -13.226 -10.409 11.134 1.00 85.81 84 PRO A CA 1
ATOM 632 C C . PRO A 1 84 ? -12.177 -9.624 10.324 1.00 85.81 84 PRO A C 1
ATOM 634 O O . PRO A 1 84 ? -12.467 -9.208 9.206 1.00 85.81 84 PRO A O 1
ATOM 637 N N . VAL A 1 85 ? -10.986 -9.376 10.880 1.00 91.12 85 VAL A N 1
ATOM 638 C CA . VAL A 1 85 ? -9.971 -8.506 10.274 1.00 91.12 85 VAL A CA 1
ATOM 639 C C . VAL A 1 85 ? -9.053 -9.309 9.360 1.00 91.12 85 VAL A C 1
ATOM 641 O O . VAL A 1 85 ? -8.472 -10.312 9.781 1.00 91.12 85 VAL A O 1
ATOM 644 N N . VAL A 1 86 ? -8.855 -8.837 8.128 1.00 93.25 86 VAL A N 1
ATOM 645 C CA . VAL A 1 86 ? -7.808 -9.367 7.242 1.00 93.25 86 VAL A CA 1
ATOM 646 C C . VAL A 1 86 ? -6.478 -8.729 7.618 1.00 93.25 86 VAL A C 1
ATOM 648 O O . VAL A 1 86 ? -6.291 -7.521 7.468 1.00 93.25 86 VAL A O 1
ATOM 651 N N . TRP A 1 87 ? -5.539 -9.541 8.085 1.00 94.88 87 TRP A N 1
ATOM 652 C CA . TRP A 1 87 ? -4.194 -9.105 8.423 1.00 94.88 87 TRP A CA 1
ATOM 653 C C . TRP A 1 87 ? -3.206 -9.554 7.355 1.00 94.88 87 TRP A C 1
ATOM 655 O O . TRP A 1 87 ? -3.163 -10.733 7.003 1.00 94.88 87 TRP A O 1
ATOM 665 N N . LEU A 1 88 ? -2.372 -8.641 6.866 1.00 96.25 88 LEU A N 1
ATOM 666 C CA . LEU A 1 88 ? -1.347 -8.944 5.878 1.00 96.25 88 LEU A CA 1
ATOM 667 C C . LEU A 1 88 ? 0.001 -8.350 6.282 1.00 96.25 88 LEU A C 1
ATOM 669 O O . LEU A 1 88 ? 0.136 -7.159 6.538 1.00 96.25 88 LEU A O 1
ATOM 673 N N . GLU A 1 89 ? 1.030 -9.186 6.276 1.00 95.75 89 GLU A N 1
ATOM 674 C CA . GLU A 1 89 ? 2.424 -8.757 6.351 1.00 95.75 89 GLU A CA 1
ATOM 675 C C . GLU A 1 89 ? 3.102 -8.972 5.006 1.00 95.75 89 GLU A C 1
ATOM 677 O O . GLU A 1 89 ? 2.891 -9.996 4.367 1.00 95.75 89 GLU A O 1
ATOM 682 N N . SER A 1 90 ? 3.931 -8.032 4.567 1.00 95.50 90 SER A N 1
ATOM 683 C CA . SER A 1 90 ? 4.651 -8.151 3.295 1.00 95.50 90 SER A CA 1
ATOM 684 C C . SER A 1 90 ? 5.952 -7.370 3.307 1.00 95.50 90 SER A C 1
ATOM 686 O O . SER A 1 90 ? 6.191 -6.546 4.184 1.00 95.50 90 SER A O 1
ATOM 688 N N . MET A 1 91 ? 6.819 -7.586 2.324 1.00 92.44 91 MET A N 1
ATOM 689 C CA . MET A 1 91 ? 8.000 -6.728 2.192 1.00 92.44 91 MET A CA 1
ATOM 690 C C . MET A 1 91 ? 7.633 -5.329 1.681 1.00 92.44 91 MET A C 1
ATOM 692 O O . MET A 1 91 ? 8.323 -4.370 2.011 1.00 92.44 91 MET A O 1
ATOM 696 N N . TYR A 1 92 ? 6.543 -5.189 0.921 1.00 90.75 92 TYR A N 1
ATOM 697 C CA . TYR A 1 92 ? 6.203 -3.959 0.207 1.00 90.75 92 TYR A CA 1
ATOM 698 C C . TYR A 1 92 ? 4.711 -3.623 0.264 1.00 90.75 92 TYR A C 1
ATOM 700 O O . TYR A 1 92 ? 3.869 -4.488 0.038 1.00 90.75 92 TYR A O 1
ATOM 708 N N . HIS A 1 93 ? 4.403 -2.335 0.442 1.00 91.19 93 HIS A N 1
ATOM 709 C CA . HIS A 1 93 ? 3.041 -1.796 0.573 1.00 91.19 93 HIS A CA 1
ATOM 710 C C . HIS A 1 93 ? 2.099 -2.083 -0.586 1.00 91.19 93 HIS A C 1
ATOM 712 O O . HIS A 1 93 ? 0.890 -2.092 -0.391 1.00 91.19 93 HIS A O 1
ATOM 718 N N . SER A 1 94 ? 2.611 -2.388 -1.780 1.00 91.44 94 SER A N 1
ATOM 719 C CA . SER A 1 94 ? 1.757 -2.770 -2.908 1.00 91.44 94 SER A CA 1
ATOM 720 C C . SER A 1 94 ? 0.835 -3.951 -2.577 1.00 91.44 94 SER A C 1
ATOM 722 O O . SER A 1 94 ? -0.266 -4.027 -3.120 1.00 91.44 94 SER A O 1
ATOM 724 N N . TRP A 1 95 ? 1.232 -4.828 -1.647 1.00 94.88 95 TRP A N 1
ATOM 725 C CA . TRP A 1 95 ? 0.401 -5.925 -1.146 1.00 94.88 95 TRP A CA 1
ATOM 726 C C . TRP A 1 95 ? -0.766 -5.491 -0.256 1.00 94.88 95 TRP A C 1
ATOM 728 O O . TRP A 1 95 ? -1.699 -6.273 -0.087 1.00 94.88 95 TRP A O 1
ATOM 738 N N . ALA A 1 96 ? -0.799 -4.258 0.251 1.00 95.69 96 ALA A N 1
ATOM 739 C CA . ALA A 1 96 ? -1.964 -3.751 0.970 1.00 95.69 96 ALA A CA 1
ATOM 740 C C . ALA A 1 96 ? -3.226 -3.791 0.097 1.00 95.69 96 ALA A C 1
ATOM 742 O O . ALA A 1 96 ? -4.295 -4.178 0.565 1.00 95.69 96 ALA A O 1
ATOM 743 N N . LEU A 1 97 ? -3.076 -3.550 -1.210 1.00 94.38 97 LEU A N 1
ATOM 744 C CA . LEU A 1 97 ? -4.168 -3.659 -2.174 1.00 94.38 97 LEU A CA 1
ATOM 745 C C . LEU A 1 97 ? -4.773 -5.072 -2.234 1.00 94.38 97 LEU A C 1
ATOM 747 O O . LEU A 1 97 ? -5.976 -5.209 -2.456 1.00 94.38 97 LEU A O 1
ATOM 751 N N . LEU A 1 98 ? -3.974 -6.123 -1.997 1.00 94.69 98 LEU A N 1
ATOM 752 C CA . LEU A 1 98 ? -4.494 -7.485 -1.870 1.00 94.69 98 LEU A CA 1
ATOM 753 C C . LEU A 1 98 ? -5.412 -7.589 -0.649 1.00 94.69 98 LEU A C 1
ATOM 755 O O . LEU A 1 98 ? -6.541 -8.046 -0.786 1.00 94.69 98 LEU A O 1
ATOM 759 N N . ALA A 1 99 ? -4.982 -7.132 0.528 1.00 93.88 99 ALA A N 1
ATOM 760 C CA . ALA A 1 99 ? -5.831 -7.168 1.720 1.00 93.88 99 ALA A CA 1
ATOM 761 C C . ALA A 1 99 ? -7.118 -6.351 1.518 1.00 93.88 99 ALA A C 1
ATOM 763 O O . ALA A 1 99 ? -8.214 -6.813 1.832 1.00 93.88 99 ALA A O 1
ATOM 764 N N . TRP A 1 100 ? -7.013 -5.168 0.912 1.00 94.25 100 TRP A N 1
ATOM 765 C CA . TRP A 1 100 ? -8.166 -4.309 0.659 1.00 94.25 100 TRP A CA 1
ATOM 766 C C . TRP A 1 100 ? -9.136 -4.904 -0.369 1.00 94.25 100 TRP A C 1
ATOM 768 O O . TRP A 1 100 ? -10.343 -4.705 -0.251 1.00 94.25 100 TRP A O 1
ATOM 778 N N . SER A 1 101 ? -8.644 -5.685 -1.339 1.00 92.25 101 SER A N 1
ATOM 779 C CA . SER A 1 101 ? -9.495 -6.398 -2.304 1.00 92.25 101 SER A CA 1
ATOM 780 C C . SER A 1 101 ? -10.448 -7.396 -1.641 1.00 92.25 101 SER A C 1
ATOM 782 O O . SER A 1 101 ? -11.562 -7.598 -2.125 1.00 92.25 101 SER A O 1
ATOM 784 N N . HIS A 1 102 ? -10.051 -7.980 -0.503 1.00 88.12 102 HIS A N 1
ATOM 785 C CA . HIS A 1 102 ? -10.957 -8.789 0.309 1.00 88.12 102 HIS A CA 1
ATOM 786 C C . HIS A 1 102 ? -12.071 -7.922 0.910 1.00 88.12 102 HIS A C 1
ATOM 788 O O . HIS A 1 102 ? -13.236 -8.289 0.808 1.00 88.12 102 HIS A O 1
ATOM 794 N N . SER A 1 103 ? -11.730 -6.739 1.429 1.00 82.38 103 SER A N 1
ATOM 795 C CA . SER A 1 103 ? -12.689 -5.795 2.020 1.00 82.38 103 SER A CA 1
ATOM 796 C C . SER A 1 103 ? -13.682 -5.211 1.001 1.00 82.38 103 SER A C 1
ATOM 798 O O . SER A 1 103 ? -14.864 -5.072 1.310 1.00 82.38 103 SER A O 1
ATOM 800 N N . LEU A 1 104 ? -13.263 -4.947 -0.249 1.00 82.19 104 LEU A N 1
ATOM 801 C CA . LEU A 1 104 ? -14.177 -4.468 -1.308 1.00 82.19 104 LEU A CA 1
ATOM 802 C C . LEU A 1 104 ? -15.355 -5.400 -1.548 1.00 82.19 104 LEU A C 1
ATOM 804 O O . LEU A 1 104 ? -16.448 -4.933 -1.859 1.00 82.19 104 LEU A O 1
ATOM 808 N N . ARG A 1 105 ? -15.137 -6.713 -1.443 1.00 76.44 105 ARG A N 1
ATOM 809 C CA . ARG A 1 105 ? -16.200 -7.693 -1.677 1.00 76.44 105 ARG A CA 1
ATOM 810 C C . ARG A 1 105 ? -17.317 -7.573 -0.647 1.00 76.44 105 ARG A C 1
ATOM 812 O O . ARG A 1 105 ? -18.478 -7.751 -1.003 1.00 76.44 105 ARG A O 1
ATOM 819 N N . ASP A 1 106 ? -16.957 -7.243 0.586 1.00 76.50 106 ASP A N 1
ATOM 820 C CA . ASP A 1 106 ? -17.884 -7.181 1.714 1.00 76.50 106 ASP A CA 1
ATOM 821 C C . ASP A 1 106 ? -18.466 -5.768 1.903 1.00 76.50 106 ASP A C 1
ATOM 823 O O . ASP A 1 106 ? -19.522 -5.595 2.514 1.00 76.50 106 ASP A O 1
ATOM 827 N N . HIS A 1 107 ? -17.812 -4.753 1.325 1.00 77.25 107 HIS A N 1
ATOM 828 C CA . HIS A 1 107 ? -18.132 -3.337 1.507 1.00 77.25 107 HIS A CA 1
ATOM 829 C C . HIS A 1 107 ? -18.169 -2.535 0.194 1.00 77.25 107 HIS A C 1
ATOM 831 O O . HIS A 1 107 ? -17.755 -1.376 0.161 1.00 77.25 107 HIS A O 1
ATOM 837 N N . ALA A 1 108 ? -18.688 -3.126 -0.885 1.00 75.81 108 ALA A N 1
ATOM 838 C CA . ALA A 1 108 ? -18.680 -2.528 -2.227 1.00 75.81 108 ALA A CA 1
ATOM 839 C C . ALA A 1 108 ? -19.321 -1.126 -2.305 1.00 75.81 108 ALA A C 1
ATOM 841 O O . ALA A 1 108 ? -18.862 -0.286 -3.075 1.00 75.81 108 ALA A O 1
ATOM 842 N N . ASP A 1 109 ? -20.335 -0.847 -1.481 1.00 80.31 109 ASP A N 1
ATOM 843 C CA . ASP A 1 109 ? -21.032 0.449 -1.456 1.00 80.31 109 ASP A CA 1
ATOM 844 C C . ASP A 1 109 ? -20.486 1.422 -0.394 1.00 80.31 109 ASP A C 1
ATOM 846 O O . ASP A 1 109 ? -20.948 2.561 -0.283 1.00 80.31 109 ASP A O 1
ATOM 850 N N . ALA A 1 110 ? -19.522 0.991 0.425 1.00 84.94 110 ALA A N 1
ATOM 851 C CA . ALA A 1 110 ? -18.984 1.817 1.495 1.00 84.94 110 ALA A CA 1
ATOM 852 C C . ALA A 1 110 ? -17.832 2.691 0.995 1.00 84.94 110 ALA A C 1
ATOM 854 O O . ALA A 1 110 ? -16.961 2.243 0.252 1.00 84.94 110 ALA A O 1
ATOM 855 N N . ARG A 1 111 ? -17.781 3.929 1.491 1.00 90.00 111 ARG A N 1
ATOM 856 C CA . ARG A 1 111 ? -16.621 4.814 1.357 1.00 90.00 111 ARG A CA 1
ATOM 857 C C . ARG A 1 111 ? -15.660 4.541 2.519 1.00 90.00 111 ARG A C 1
ATOM 859 O O . ARG A 1 111 ? -15.978 4.960 3.638 1.00 90.00 111 ARG A O 1
ATOM 866 N N . PRO A 1 112 ? -14.542 3.829 2.299 1.00 93.38 112 PRO A N 1
ATOM 867 C CA . PRO A 1 112 ? -13.625 3.461 3.365 1.00 93.38 112 PRO A CA 1
ATOM 868 C C . PRO A 1 112 ? -12.829 4.663 3.875 1.00 93.38 112 PRO A C 1
ATOM 870 O O . PRO A 1 112 ? -12.596 5.640 3.154 1.00 93.38 112 PRO A O 1
ATOM 873 N N . TRP A 1 113 ? -12.370 4.532 5.115 1.00 95.56 113 TRP A N 1
ATOM 874 C CA . TRP A 1 113 ? -11.390 5.409 5.738 1.00 95.56 113 TRP A CA 1
ATOM 875 C C . TRP A 1 113 ? -10.019 4.733 5.686 1.00 95.56 113 TRP A C 1
ATOM 877 O O . TRP A 1 113 ? -9.754 3.772 6.409 1.00 95.56 113 TRP A O 1
ATOM 887 N N . LEU A 1 114 ? -9.164 5.191 4.779 1.00 96.00 114 LEU A N 1
ATOM 888 C CA . LEU A 1 114 ? -7.821 4.663 4.584 1.00 96.00 114 LEU A CA 1
ATOM 889 C C . LEU A 1 114 ? -6.870 5.384 5.538 1.00 96.00 114 LEU A C 1
ATOM 891 O O . LEU A 1 114 ? -6.618 6.581 5.393 1.00 96.00 114 LEU A O 1
ATOM 895 N N . VAL A 1 115 ? -6.343 4.648 6.511 1.00 97.44 115 VAL A N 1
ATOM 896 C CA . VAL A 1 115 ? -5.327 5.133 7.445 1.00 97.44 115 VAL A CA 1
ATOM 897 C C . VAL A 1 115 ? -3.966 4.673 6.945 1.00 97.44 115 VAL A C 1
ATOM 899 O O . VAL A 1 115 ? -3.627 3.502 7.081 1.00 97.44 115 VAL A O 1
ATOM 902 N N . HIS A 1 116 ? -3.197 5.595 6.372 1.00 96.50 116 HIS A N 1
ATOM 903 C CA . HIS A 1 116 ? -1.847 5.347 5.867 1.00 96.50 116 HIS A CA 1
ATOM 904 C C . HIS A 1 116 ? -0.815 5.827 6.884 1.00 96.50 116 HIS A C 1
ATOM 906 O O .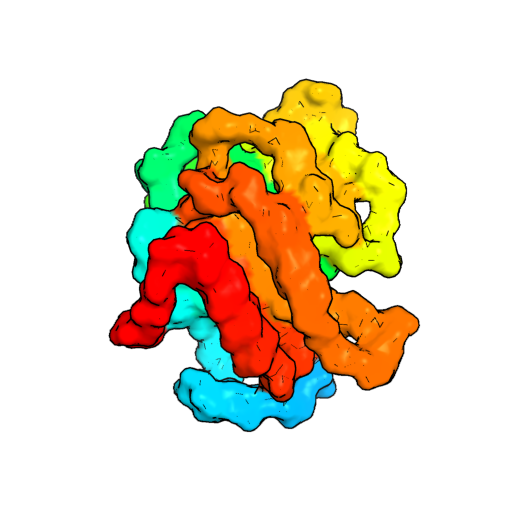 HIS A 1 116 ? -0.811 7.003 7.244 1.00 96.50 116 HIS A O 1
ATOM 912 N N . VAL A 1 117 ? 0.057 4.953 7.373 1.00 95.75 117 VAL A N 1
ATOM 913 C CA . VAL A 1 117 ? 1.131 5.296 8.316 1.00 95.75 117 VAL A CA 1
ATOM 914 C C . VAL A 1 117 ? 2.464 5.063 7.626 1.00 95.75 117 VAL A C 1
ATOM 916 O O . VAL A 1 117 ? 3.040 3.982 7.718 1.00 95.75 117 VAL A O 1
ATOM 919 N N . ALA A 1 118 ? 2.961 6.077 6.924 1.00 93.12 118 ALA A N 1
ATOM 920 C CA . ALA A 1 118 ? 4.137 5.949 6.078 1.00 93.12 118 ALA A CA 1
ATOM 921 C C . ALA A 1 118 ? 4.924 7.261 5.982 1.00 93.12 118 ALA A C 1
ATOM 923 O O . ALA A 1 118 ? 4.452 8.329 6.364 1.00 93.12 118 ALA A O 1
ATOM 924 N N . PRO A 1 119 ? 6.181 7.226 5.517 1.00 87.94 119 PRO A N 1
ATOM 925 C CA . PRO A 1 119 ? 6.911 8.449 5.199 1.00 87.94 119 PRO A CA 1
ATOM 926 C C . PRO A 1 119 ? 6.569 9.023 3.814 1.00 87.94 119 PRO A C 1
ATOM 928 O O . PRO A 1 119 ? 6.752 10.225 3.599 1.00 87.94 119 PRO A O 1
ATOM 931 N N . ASN A 1 120 ? 6.095 8.182 2.890 1.00 87.62 120 ASN A N 1
ATOM 932 C CA . ASN A 1 120 ? 5.809 8.517 1.495 1.00 87.62 120 ASN A CA 1
ATOM 933 C C . ASN A 1 120 ? 4.300 8.522 1.245 1.00 87.62 120 ASN A C 1
ATOM 935 O O . ASN A 1 120 ? 3.562 7.812 1.914 1.00 87.62 120 ASN A O 1
ATOM 939 N N . ASP A 1 121 ? 3.832 9.339 0.299 1.00 85.44 121 ASP A N 1
ATOM 940 C CA . ASP A 1 121 ? 2.399 9.424 -0.015 1.00 85.44 121 ASP A CA 1
ATOM 941 C C . ASP A 1 121 ? 1.859 8.206 -0.773 1.00 85.44 121 ASP A C 1
ATOM 943 O O . ASP A 1 121 ? 0.667 7.934 -0.693 1.00 85.44 121 ASP A O 1
ATOM 947 N N . ASP A 1 122 ? 2.723 7.489 -1.492 1.00 87.75 122 ASP A N 1
ATOM 948 C CA . ASP A 1 122 ? 2.391 6.369 -2.375 1.00 87.75 122 ASP A CA 1
ATOM 949 C C . ASP A 1 122 ? 1.283 6.702 -3.397 1.00 87.75 122 ASP A C 1
ATOM 951 O O . ASP A 1 122 ? 0.533 5.839 -3.868 1.00 87.75 122 ASP A O 1
ATOM 955 N N . LEU A 1 123 ? 1.218 7.986 -3.779 1.00 84.44 123 LEU A N 1
ATOM 956 C CA . LEU A 1 123 ? 0.293 8.555 -4.766 1.00 84.44 123 LEU A CA 1
ATOM 957 C C . LEU A 1 123 ? 0.963 8.785 -6.133 1.00 84.44 123 LEU A C 1
ATOM 959 O O . LEU A 1 123 ? 0.518 9.622 -6.926 1.00 84.44 123 LEU A O 1
ATOM 963 N N . GLY A 1 124 ? 2.056 8.072 -6.415 1.00 80.56 124 GLY A N 1
ATOM 964 C CA . GLY A 1 124 ? 2.767 8.125 -7.689 1.00 80.56 124 GLY A CA 1
ATOM 965 C C . GLY A 1 124 ? 1.907 7.686 -8.878 1.00 80.56 124 GLY A C 1
ATOM 966 O O . GLY A 1 124 ? 0.765 7.256 -8.742 1.00 80.56 124 GLY A O 1
ATOM 967 N N . VAL A 1 125 ? 2.459 7.773 -10.089 1.00 80.00 125 VAL A N 1
ATOM 968 C CA . VAL A 1 125 ? 1.731 7.376 -11.306 1.00 80.00 125 VAL A CA 1
ATOM 969 C C . VAL A 1 125 ? 1.720 5.847 -11.402 1.00 80.00 125 VAL A C 1
ATOM 971 O O . VAL A 1 125 ? 2.797 5.260 -11.495 1.00 80.00 125 VAL A O 1
ATOM 974 N N . PRO A 1 126 ? 0.564 5.164 -11.388 1.00 79.69 126 PRO A N 1
ATOM 975 C CA . PRO A 1 126 ? 0.543 3.718 -11.555 1.00 79.69 126 PRO A CA 1
ATOM 976 C C . PRO A 1 126 ? 0.696 3.333 -13.034 1.00 79.69 126 PRO A C 1
ATOM 978 O O . PRO A 1 126 ? 0.354 4.098 -13.934 1.00 79.69 126 PRO A O 1
ATOM 981 N N . ALA A 1 127 ? 1.187 2.122 -13.306 1.00 79.75 127 ALA A N 1
ATOM 982 C CA . ALA A 1 127 ? 1.304 1.577 -14.665 1.00 79.75 127 ALA A CA 1
ATOM 983 C C . ALA A 1 127 ? -0.020 0.987 -15.199 1.00 79.75 127 ALA A C 1
ATOM 985 O O . ALA A 1 127 ? -0.019 0.019 -15.967 1.00 79.75 127 ALA A O 1
ATOM 986 N N . VAL A 1 128 ? -1.156 1.538 -14.764 1.00 80.69 128 VAL A N 1
ATOM 987 C CA . VAL A 1 128 ? -2.498 1.031 -15.070 1.00 80.69 128 VAL A CA 1
ATOM 988 C C . VAL A 1 128 ? -3.421 2.165 -15.514 1.00 80.69 128 VAL A C 1
ATOM 990 O O . VAL A 1 128 ? -3.239 3.323 -15.135 1.00 80.69 128 VAL A O 1
ATOM 993 N N . LEU A 1 129 ? -4.424 1.819 -16.312 1.00 77.06 129 LEU A N 1
ATOM 994 C CA . LEU A 1 129 ? -5.492 2.696 -16.774 1.00 77.06 129 LEU A CA 1
ATOM 995 C C . LEU A 1 129 ? -6.787 2.339 -16.068 1.00 77.06 129 LEU A C 1
ATOM 997 O O . LEU A 1 129 ? -7.080 1.166 -15.847 1.00 77.06 129 LEU A O 1
ATOM 1001 N N . GLY A 1 130 ? -7.592 3.355 -15.796 1.00 73.38 130 GLY A N 1
ATOM 1002 C CA . GLY A 1 130 ? -8.997 3.164 -15.487 1.00 73.38 130 GLY A CA 1
ATOM 1003 C C . GLY A 1 130 ? -9.780 2.572 -16.651 1.00 73.38 130 GLY A C 1
ATOM 1004 O O . GLY A 1 130 ? -9.660 3.059 -17.775 1.00 73.38 130 GLY A O 1
ATOM 1005 N N . CYS A 1 131 ? -10.621 1.572 -16.392 1.00 72.62 131 CYS A N 1
ATOM 1006 C CA . CYS A 1 131 ? -11.624 1.120 -17.356 1.00 72.62 131 CYS A CA 1
ATOM 1007 C C . CYS A 1 131 ? -13.004 1.724 -17.047 1.00 72.62 131 CYS A C 1
ATOM 1009 O O . CYS A 1 131 ? -13.258 2.216 -15.951 1.00 72.62 131 CYS A O 1
ATOM 1011 N N . ASN A 1 132 ? -13.932 1.632 -18.007 1.00 69.44 132 ASN A N 1
ATOM 1012 C CA . ASN A 1 132 ? -15.320 2.083 -17.824 1.00 69.44 132 ASN A CA 1
ATOM 1013 C C . ASN A 1 132 ? -16.099 1.250 -16.787 1.00 69.44 132 ASN A C 1
ATOM 1015 O O . ASN A 1 132 ? -17.127 1.700 -16.287 1.00 69.44 132 ASN A O 1
ATOM 1019 N N . ALA A 1 133 ? -15.645 0.028 -16.495 1.00 75.94 133 ALA A N 1
ATOM 1020 C CA . ALA A 1 133 ? -16.232 -0.817 -15.464 1.00 75.94 133 ALA A CA 1
ATOM 1021 C C . ALA A 1 133 ? -15.621 -0.475 -14.088 1.00 75.94 133 ALA A C 1
ATOM 1023 O O . ALA A 1 133 ? -14.393 -0.513 -13.959 1.00 75.94 133 ALA A O 1
ATOM 1024 N N . PRO A 1 134 ? -16.437 -0.179 -13.056 1.00 74.25 134 PRO A N 1
ATOM 1025 C CA . PRO A 1 134 ? -15.946 0.054 -11.699 1.00 74.25 134 PRO A CA 1
ATOM 1026 C C . PRO A 1 134 ? -15.096 -1.118 -11.198 1.00 74.25 134 PRO A C 1
ATOM 1028 O O . PRO A 1 134 ? -15.435 -2.277 -11.431 1.00 74.25 134 PRO A O 1
ATOM 1031 N N . GLY A 1 135 ? -13.978 -0.829 -10.529 1.00 80.81 135 GLY A N 1
ATOM 1032 C CA . GLY A 1 135 ? -13.076 -1.875 -10.032 1.00 80.81 135 GLY A CA 1
ATOM 1033 C C . GLY A 1 135 ? -12.216 -2.566 -11.091 1.00 80.81 135 GLY A C 1
ATOM 1034 O O . GLY A 1 135 ? -11.389 -3.394 -10.719 1.00 80.81 135 GLY A O 1
ATOM 1035 N N . SER A 1 136 ? -12.365 -2.233 -12.376 1.00 86.00 136 SER A N 1
ATOM 1036 C CA . SER A 1 136 ? -11.556 -2.789 -13.460 1.00 86.00 136 SER A CA 1
ATOM 1037 C C . SER A 1 136 ? -10.479 -1.802 -13.898 1.00 86.00 136 SER A C 1
ATOM 1039 O O . SER A 1 136 ? -10.757 -0.633 -14.178 1.00 86.00 136 SER A O 1
ATOM 1041 N N . LEU A 1 137 ? -9.250 -2.293 -14.007 1.00 87.00 137 LEU A N 1
ATOM 1042 C CA . LEU A 1 137 ? -8.088 -1.540 -14.467 1.00 87.00 137 LEU A CA 1
ATOM 1043 C C . LEU A 1 137 ? -7.397 -2.290 -15.606 1.00 87.00 137 LEU A C 1
ATOM 1045 O O . LEU A 1 137 ? -7.466 -3.512 -15.668 1.00 87.00 137 LEU A O 1
ATOM 1049 N N . LEU A 1 138 ? -6.691 -1.578 -16.478 1.00 84.38 138 LEU A N 1
ATOM 1050 C CA . LEU A 1 138 ? -5.908 -2.165 -17.565 1.00 84.38 138 LEU A CA 1
ATOM 1051 C C . LEU A 1 138 ? -4.424 -1.872 -17.360 1.00 84.38 138 LEU A C 1
ATOM 1053 O O . LEU A 1 138 ? -4.020 -0.714 -17.317 1.00 84.38 138 LEU A O 1
ATOM 1057 N N . ALA A 1 139 ? -3.592 -2.903 -17.262 1.00 81.62 139 ALA A N 1
ATOM 1058 C CA . ALA A 1 139 ? -2.146 -2.738 -17.206 1.00 81.62 139 ALA A CA 1
ATOM 1059 C C . ALA A 1 139 ? -1.604 -2.284 -18.569 1.00 81.62 139 ALA A C 1
ATOM 1061 O O . ALA A 1 139 ? -1.695 -3.013 -19.557 1.00 81.62 139 ALA A O 1
ATOM 1062 N N . ILE A 1 140 ? -0.984 -1.102 -18.607 1.00 71.38 140 ILE A N 1
ATOM 1063 C CA . ILE A 1 140 ? -0.578 -0.413 -19.848 1.00 71.38 140 ILE A CA 1
ATOM 1064 C C . ILE A 1 140 ? 0.418 -1.233 -20.669 1.00 71.38 140 ILE A C 1
ATOM 1066 O O . ILE A 1 140 ? 0.466 -1.118 -21.889 1.00 71.38 140 ILE A O 1
ATOM 1070 N N . MET A 1 141 ? 1.231 -2.050 -20.002 1.00 68.31 141 MET A N 1
ATOM 1071 C CA . MET A 1 141 ? 2.365 -2.727 -20.630 1.00 68.31 141 MET A CA 1
ATOM 1072 C C . MET A 1 141 ? 2.158 -4.231 -20.832 1.00 68.31 141 MET A C 1
ATOM 1074 O O . MET A 1 141 ? 3.067 -4.877 -21.340 1.00 68.31 141 MET A O 1
ATOM 1078 N N . GLU A 1 142 ? 1.001 -4.792 -20.454 1.00 69.75 142 GLU A N 1
ATOM 1079 C CA . GLU A 1 142 ? 0.730 -6.238 -20.587 1.00 69.75 142 GLU A CA 1
ATOM 1080 C C . GLU A 1 142 ? -0.666 -6.602 -21.111 1.00 69.75 142 GLU A C 1
ATOM 1082 O O . GLU A 1 142 ? -0.986 -7.787 -21.155 1.00 69.75 142 GLU A O 1
ATOM 1087 N N . ASP A 1 143 ? -1.493 -5.623 -21.500 1.00 71.69 143 ASP A N 1
ATOM 1088 C CA . ASP A 1 143 ? -2.896 -5.845 -21.907 1.00 71.69 143 ASP A CA 1
ATOM 1089 C C . ASP A 1 143 ? -3.651 -6.765 -20.921 1.00 71.69 143 ASP A C 1
ATOM 1091 O O . ASP A 1 143 ? -4.448 -7.634 -21.278 1.00 71.69 143 ASP A O 1
ATOM 1095 N N . LEU A 1 144 ? -3.326 -6.609 -19.632 1.00 82.88 144 LEU A N 1
ATOM 1096 C CA . LEU A 1 144 ? -3.878 -7.407 -18.546 1.00 82.88 144 LEU A CA 1
ATOM 1097 C C . LEU A 1 144 ? -4.952 -6.595 -17.838 1.00 82.88 144 LEU A C 1
ATOM 1099 O O . LEU A 1 144 ? -4.675 -5.523 -17.298 1.00 82.88 144 LEU A O 1
ATOM 1103 N N . THR A 1 145 ? -6.163 -7.139 -17.787 1.00 88.56 145 THR A N 1
ATOM 1104 C CA . THR A 1 145 ? -7.221 -6.579 -16.946 1.00 88.56 145 THR A CA 1
ATOM 1105 C C . THR A 1 145 ? -7.000 -6.992 -15.492 1.00 88.56 145 THR A C 1
ATOM 1107 O O . THR A 1 145 ? -6.778 -8.167 -15.198 1.00 88.56 145 THR A O 1
ATOM 1110 N N . ILE A 1 146 ? -7.052 -6.017 -14.588 1.00 90.88 146 ILE A N 1
ATOM 1111 C CA . ILE A 1 146 ? -6.928 -6.186 -13.145 1.00 90.88 146 ILE A CA 1
ATOM 1112 C C . ILE A 1 146 ? -8.283 -5.862 -12.520 1.00 90.88 146 ILE A C 1
ATOM 1114 O O . ILE A 1 146 ? -8.759 -4.732 -12.601 1.00 90.88 146 ILE A O 1
ATOM 1118 N N . GLU A 1 147 ? -8.885 -6.851 -11.872 1.00 91.50 147 GLU A N 1
ATOM 1119 C CA . GLU A 1 147 ? -10.144 -6.707 -11.143 1.00 91.50 147 GLU A CA 1
ATOM 1120 C C . GLU A 1 147 ? -9.858 -6.508 -9.649 1.00 91.50 147 GLU A C 1
ATOM 1122 O O . GLU A 1 147 ? -9.462 -7.444 -8.955 1.00 91.50 147 GLU A O 1
ATOM 1127 N N . LEU A 1 148 ? -10.073 -5.301 -9.121 1.00 90.19 148 LEU A N 1
ATOM 1128 C CA . LEU A 1 148 ? -9.764 -4.982 -7.722 1.00 90.19 148 LEU A CA 1
ATOM 1129 C C . LEU A 1 148 ? -10.653 -5.703 -6.709 1.00 90.19 148 LEU A C 1
ATOM 1131 O O . LEU A 1 148 ? -10.223 -5.907 -5.583 1.00 90.19 148 LEU A O 1
ATOM 1135 N N . GLY A 1 149 ? -11.860 -6.126 -7.090 1.00 90.06 149 GLY A N 1
ATOM 1136 C CA . GLY A 1 149 ? -12.705 -6.985 -6.249 1.00 90.06 149 GLY A CA 1
ATOM 1137 C C . GLY A 1 149 ? -12.279 -8.460 -6.242 1.00 90.06 149 GLY A C 1
ATOM 1138 O O . GLY A 1 149 ? -12.913 -9.281 -5.579 1.00 90.06 149 GLY A O 1
ATOM 1139 N N . ASN A 1 150 ? -11.237 -8.823 -6.997 1.00 91.62 150 ASN A N 1
ATOM 1140 C CA . ASN A 1 150 ? -10.750 -10.187 -7.158 1.00 91.62 150 ASN A CA 1
ATOM 1141 C C . ASN A 1 150 ? -9.309 -10.296 -6.621 1.00 91.62 150 ASN A C 1
ATOM 1143 O O . ASN A 1 150 ? -8.358 -10.001 -7.353 1.00 91.62 150 ASN A O 1
ATOM 1147 N N . PRO A 1 151 ? -9.114 -10.778 -5.376 1.00 91.88 151 PRO A N 1
ATOM 1148 C CA . PRO A 1 151 ? -7.792 -10.867 -4.753 1.00 91.88 151 PRO A CA 1
ATOM 1149 C C . PRO A 1 151 ? -6.752 -11.606 -5.598 1.00 91.88 151 PRO A C 1
ATOM 1151 O O . PRO A 1 151 ? -5.596 -11.200 -5.674 1.00 91.88 151 PRO A O 1
ATOM 1154 N N . ARG A 1 152 ? -7.166 -12.647 -6.331 1.00 92.19 152 ARG A N 1
ATOM 1155 C CA . ARG A 1 152 ? -6.265 -13.388 -7.220 1.00 92.19 152 ARG A CA 1
ATOM 1156 C C . ARG A 1 152 ? -5.776 -12.533 -8.390 1.00 92.19 152 ARG A C 1
ATOM 1158 O O . ARG A 1 152 ? -4.627 -12.668 -8.803 1.00 92.19 152 ARG A O 1
ATOM 1165 N N . SER A 1 153 ? -6.637 -11.678 -8.939 1.00 93.06 153 SER A N 1
ATOM 1166 C CA . SER A 1 153 ? -6.252 -10.743 -9.998 1.00 93.06 153 SER A CA 1
ATOM 1167 C C . SER A 1 153 ? -5.257 -9.705 -9.482 1.00 93.06 153 SER A C 1
ATOM 1169 O O . SER A 1 153 ? -4.285 -9.402 -10.173 1.00 93.06 153 SER A O 1
ATOM 1171 N N . VAL A 1 154 ? -5.485 -9.188 -8.273 1.00 92.31 154 VAL A N 1
ATOM 1172 C CA . VAL A 1 154 ? -4.619 -8.195 -7.625 1.00 92.31 154 VAL A CA 1
ATOM 1173 C C . VAL A 1 154 ? -3.250 -8.786 -7.289 1.00 92.31 154 VAL A C 1
ATOM 1175 O O . VAL A 1 154 ? -2.236 -8.215 -7.683 1.00 92.31 154 VAL A O 1
ATOM 1178 N N . GLY A 1 155 ? -3.209 -9.957 -6.644 1.00 91.56 155 GLY A N 1
ATOM 1179 C CA . GLY A 1 155 ? -1.962 -10.650 -6.303 1.00 91.56 155 GLY A CA 1
ATOM 1180 C C . GLY A 1 155 ? -1.088 -10.897 -7.531 1.00 91.56 155 GLY A C 1
ATOM 1181 O O . GLY A 1 155 ? 0.062 -10.468 -7.562 1.00 91.56 155 GLY A O 1
ATOM 1182 N N . ARG A 1 156 ? -1.668 -11.443 -8.611 1.00 89.44 156 ARG A N 1
ATOM 1183 C CA . ARG A 1 156 ? -0.944 -11.638 -9.879 1.00 89.44 156 ARG A CA 1
ATOM 1184 C C . ARG A 1 156 ? -0.398 -10.335 -10.454 1.00 89.44 156 ARG A C 1
ATOM 1186 O O . ARG A 1 156 ? 0.717 -10.319 -10.964 1.00 89.44 156 ARG A O 1
ATOM 1193 N N . ALA A 1 157 ? -1.159 -9.244 -10.383 1.00 88.94 157 ALA A N 1
ATOM 1194 C CA . ALA A 1 157 ? -0.700 -7.949 -10.874 1.00 88.94 157 ALA A CA 1
ATOM 1195 C C . ALA A 1 157 ? 0.496 -7.413 -10.067 1.00 88.94 157 ALA A C 1
ATOM 1197 O O . ALA A 1 157 ? 1.426 -6.854 -10.651 1.00 88.94 157 ALA A O 1
ATOM 1198 N N . ILE A 1 158 ? 0.501 -7.614 -8.746 1.00 88.50 158 ILE A N 1
ATOM 1199 C CA . ILE A 1 158 ? 1.606 -7.219 -7.863 1.00 88.50 158 ILE A CA 1
ATOM 1200 C C . ILE A 1 158 ? 2.834 -8.104 -8.093 1.00 88.50 158 ILE A C 1
ATOM 1202 O O . ILE A 1 158 ? 3.932 -7.577 -8.255 1.00 88.50 158 ILE A O 1
ATOM 1206 N N . GLU A 1 159 ? 2.665 -9.426 -8.183 1.00 85.69 159 GLU A N 1
ATOM 1207 C CA . GLU A 1 159 ? 3.743 -10.383 -8.495 1.00 85.69 159 GLU A CA 1
ATOM 1208 C C . GLU A 1 159 ? 4.407 -10.072 -9.836 1.00 85.69 159 GLU A C 1
ATOM 1210 O O . GLU A 1 159 ? 5.626 -10.142 -9.988 1.00 85.69 159 GLU A O 1
ATOM 1215 N N . HIS A 1 160 ? 3.591 -9.675 -10.810 1.00 80.50 160 HIS A N 1
ATOM 1216 C CA . HIS A 1 160 ? 4.039 -9.217 -12.112 1.00 80.50 160 HIS A CA 1
ATOM 1217 C C . HIS A 1 160 ? 4.596 -7.787 -12.069 1.00 80.50 160 HIS A C 1
ATOM 1219 O O . HIS A 1 160 ? 4.985 -7.269 -13.106 1.00 80.50 160 HIS A O 1
ATOM 1225 N N . GLY A 1 161 ? 4.636 -7.098 -10.929 1.00 78.81 161 GLY A N 1
ATOM 1226 C CA . GLY A 1 161 ? 5.148 -5.729 -10.825 1.00 78.81 161 GLY A CA 1
ATOM 1227 C C . GLY A 1 161 ? 4.380 -4.717 -11.682 1.00 78.81 161 GLY A C 1
ATOM 1228 O O . GLY A 1 161 ? 4.958 -3.746 -12.162 1.00 78.81 161 GLY A O 1
ATOM 1229 N N . LEU A 1 162 ? 3.094 -4.951 -11.942 1.00 80.69 162 LEU A N 1
ATOM 1230 C CA . LEU A 1 162 ? 2.219 -4.014 -12.660 1.00 80.69 162 LEU A CA 1
ATOM 1231 C C . LEU A 1 162 ? 1.695 -2.912 -11.730 1.00 80.69 162 LEU A C 1
ATOM 1233 O O . LEU A 1 162 ? 1.310 -1.839 -12.189 1.00 80.69 162 LEU A O 1
ATOM 1237 N N . ILE A 1 163 ? 1.730 -3.164 -10.421 1.00 83.00 163 ILE A N 1
ATOM 1238 C CA . ILE A 1 163 ? 1.360 -2.219 -9.369 1.00 83.00 163 ILE A CA 1
ATOM 1239 C C . ILE A 1 163 ? 2.632 -1.853 -8.605 1.00 83.00 163 ILE A C 1
ATOM 1241 O O . ILE A 1 163 ? 3.266 -2.708 -7.988 1.00 83.00 163 ILE A O 1
ATOM 1245 N N . GLY A 1 164 ? 3.038 -0.588 -8.710 1.00 78.94 164 GLY A N 1
ATOM 1246 C CA . GLY A 1 164 ? 4.261 -0.081 -8.095 1.00 78.94 164 GLY A CA 1
ATOM 1247 C C . GLY A 1 164 ? 4.093 0.189 -6.602 1.00 78.94 164 GLY A C 1
ATOM 1248 O O . GLY A 1 164 ? 3.020 0.586 -6.152 1.00 78.94 164 GLY A O 1
ATOM 1249 N N . VAL A 1 165 ? 5.180 0.025 -5.842 1.00 81.19 165 VAL A N 1
ATOM 1250 C CA . VAL A 1 165 ? 5.208 0.283 -4.390 1.00 81.19 165 VAL A CA 1
ATOM 1251 C C . VAL A 1 165 ? 4.841 1.733 -4.073 1.00 81.19 165 VAL A C 1
ATOM 1253 O O . VAL A 1 165 ? 4.081 1.962 -3.149 1.00 81.19 165 VAL A O 1
ATOM 1256 N N . GLY A 1 166 ? 5.306 2.697 -4.871 1.00 83.44 166 GLY A N 1
ATOM 1257 C CA . GLY A 1 166 ? 5.009 4.119 -4.669 1.00 83.44 166 GLY A CA 1
ATOM 1258 C C . GLY A 1 166 ? 3.723 4.629 -5.329 1.00 83.44 166 GLY A C 1
ATOM 1259 O O . GLY A 1 166 ? 3.577 5.840 -5.475 1.00 83.44 166 GLY A O 1
ATOM 1260 N N . SER A 1 167 ? 2.835 3.760 -5.825 1.00 85.56 167 SER A N 1
ATOM 1261 C CA . SER A 1 167 ? 1.628 4.193 -6.556 1.00 85.56 167 SER A CA 1
ATOM 1262 C C . SER A 1 167 ? 0.384 3.336 -6.327 1.00 85.56 167 SER A C 1
ATOM 1264 O O . SER A 1 167 ? -0.630 3.556 -6.984 1.00 85.56 167 SER A O 1
ATOM 1266 N N . TYR A 1 168 ? 0.424 2.364 -5.416 1.00 90.00 168 TYR A N 1
ATOM 1267 C CA . TYR A 1 168 ? -0.628 1.353 -5.253 1.00 90.00 168 TYR A CA 1
ATOM 1268 C C . TYR A 1 168 ? -1.960 1.898 -4.697 1.00 90.00 168 TYR A C 1
ATOM 1270 O O 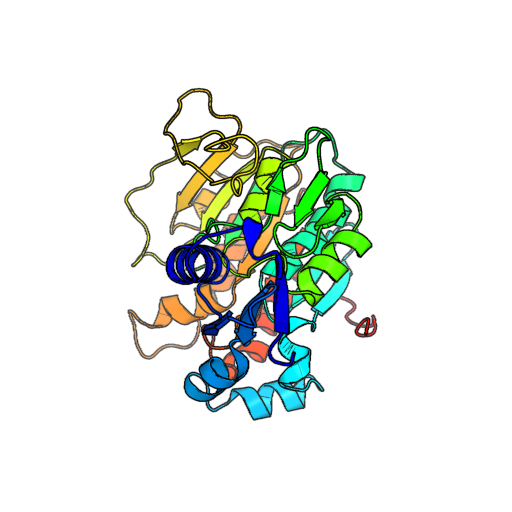. TYR A 1 168 ? -3.008 1.294 -4.938 1.00 90.00 168 TYR A O 1
ATOM 1278 N N . ILE A 1 169 ? -1.946 3.058 -4.026 1.00 90.94 169 ILE A N 1
ATOM 1279 C CA . ILE A 1 169 ? -3.160 3.730 -3.533 1.00 90.94 169 ILE A CA 1
ATOM 1280 C C . ILE A 1 169 ? -3.978 4.306 -4.701 1.00 90.94 169 ILE A C 1
ATOM 1282 O O . ILE A 1 169 ? -5.209 4.316 -4.667 1.00 90.94 169 ILE A O 1
ATOM 1286 N N . VAL A 1 170 ? -3.324 4.758 -5.776 1.00 86.38 170 VAL A N 1
ATOM 1287 C CA . VAL A 1 170 ? -4.004 5.389 -6.921 1.00 86.38 170 VAL A CA 1
ATOM 1288 C C . VAL A 1 170 ? -4.963 4.430 -7.650 1.00 86.38 170 VAL A C 1
ATOM 1290 O 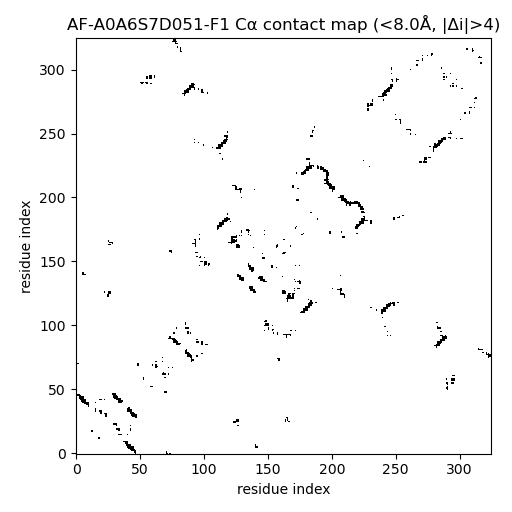O . VAL A 1 170 ? -6.114 4.821 -7.858 1.00 86.38 170 VAL A O 1
ATOM 1293 N N . PRO A 1 171 ? -4.570 3.184 -7.999 1.00 85.69 171 PRO A N 1
ATOM 1294 C CA . PRO A 1 171 ? -5.473 2.151 -8.505 1.00 85.69 171 PRO A CA 1
ATOM 1295 C C . PRO A 1 171 ? -6.740 1.984 -7.667 1.00 85.69 171 PRO A C 1
ATOM 1297 O O . PRO A 1 171 ? -7.836 1.938 -8.224 1.00 85.69 171 PRO A O 1
ATOM 1300 N N . TRP A 1 172 ? -6.597 1.935 -6.339 1.00 88.44 172 TRP A N 1
ATOM 1301 C CA . TRP A 1 172 ? -7.730 1.814 -5.428 1.00 88.44 172 TRP A CA 1
ATOM 1302 C C . TRP A 1 172 ? -8.677 2.999 -5.551 1.00 88.44 172 TRP A C 1
ATOM 1304 O O . TRP A 1 172 ? -9.855 2.820 -5.843 1.00 88.44 172 TRP A O 1
ATOM 1314 N N . LEU A 1 173 ? -8.150 4.213 -5.375 1.00 86.75 173 LEU A N 1
ATOM 1315 C CA . LEU A 1 173 ? -8.954 5.431 -5.375 1.00 86.75 173 LEU A CA 1
ATOM 1316 C C . LEU A 1 173 ? -9.664 5.662 -6.718 1.00 86.75 173 LEU A C 1
ATOM 1318 O O . LEU A 1 173 ? -10.713 6.304 -6.756 1.00 86.75 173 LEU A O 1
ATOM 1322 N N . HIS A 1 174 ? -9.101 5.157 -7.821 1.00 79.06 174 HIS A N 1
ATOM 1323 C CA . HIS A 1 174 ? -9.745 5.193 -9.132 1.00 79.06 174 HIS A CA 1
ATOM 1324 C C . HIS A 1 174 ? -11.014 4.329 -9.171 1.00 79.06 174 HIS A C 1
ATOM 1326 O O . HIS A 1 174 ? -11.992 4.681 -9.827 1.00 79.06 174 HIS A O 1
ATOM 1332 N N . ALA A 1 175 ? -10.996 3.175 -8.508 1.00 79.62 175 ALA A N 1
ATOM 1333 C CA . ALA A 1 175 ? -12.127 2.259 -8.484 1.00 79.62 175 ALA A CA 1
ATOM 1334 C C . ALA A 1 175 ? -13.143 2.567 -7.390 1.00 79.62 175 ALA A C 1
ATOM 1336 O O . ALA A 1 175 ? -14.336 2.401 -7.629 1.00 79.62 175 ALA A O 1
ATOM 1337 N N . GLN A 1 176 ? -12.667 2.977 -6.215 1.00 84.50 176 GLN A N 1
ATOM 1338 C CA . GLN A 1 176 ? -13.487 3.237 -5.046 1.00 84.50 176 GLN A CA 1
ATOM 1339 C C . GLN A 1 176 ? -13.038 4.536 -4.368 1.00 84.50 176 GLN A C 1
ATOM 1341 O O . GLN A 1 176 ? -11.931 4.593 -3.822 1.00 84.50 176 GLN A O 1
ATOM 1346 N N . PRO A 1 177 ? -13.883 5.583 -4.354 1.00 87.56 177 PRO A N 1
ATOM 1347 C CA . PRO A 1 177 ? -13.594 6.795 -3.604 1.00 87.56 177 PRO A CA 1
ATOM 1348 C C . PRO A 1 177 ? -13.371 6.495 -2.120 1.00 87.56 177 PRO A C 1
ATOM 1350 O O . PRO A 1 177 ? -14.124 5.732 -1.516 1.00 87.56 177 PRO A O 1
ATOM 1353 N N . ALA A 1 178 ? -12.366 7.131 -1.521 1.00 90.94 178 ALA A N 1
ATOM 1354 C CA . ALA A 1 178 ? -12.023 6.959 -0.114 1.00 90.94 178 ALA A CA 1
ATOM 1355 C C . ALA A 1 178 ? -11.636 8.289 0.536 1.00 90.94 178 ALA A C 1
ATOM 1357 O O . ALA A 1 178 ? -11.257 9.258 -0.134 1.00 90.94 178 ALA A O 1
ATOM 1358 N N . ASP A 1 179 ? -11.712 8.312 1.861 1.00 92.50 179 ASP A N 1
ATOM 1359 C CA . ASP A 1 179 ? -11.072 9.336 2.676 1.00 92.50 179 ASP A CA 1
ATOM 1360 C C . ASP A 1 179 ? -9.740 8.798 3.178 1.00 92.50 179 ASP A C 1
ATOM 1362 O O . ASP A 1 179 ? -9.691 7.728 3.776 1.00 92.50 179 ASP A O 1
ATOM 1366 N N . VAL A 1 180 ? -8.658 9.518 2.899 1.00 93.44 180 VAL A N 1
ATOM 1367 C CA . VAL A 1 180 ? -7.299 9.116 3.254 1.00 93.44 180 VAL A CA 1
ATOM 1368 C C . VAL A 1 180 ? -6.786 10.022 4.362 1.00 93.44 180 VAL A C 1
ATOM 1370 O O . VAL A 1 180 ? -6.671 11.235 4.176 1.00 93.44 180 VAL A O 1
ATOM 1373 N N . VAL A 1 181 ? -6.412 9.432 5.492 1.00 94.56 181 VAL A N 1
ATOM 1374 C CA . VAL A 1 181 ? -5.609 10.092 6.519 1.00 94.56 181 VAL A CA 1
ATOM 1375 C C . VAL A 1 181 ? -4.214 9.485 6.510 1.00 94.56 181 VAL A C 1
ATOM 1377 O O . VAL A 1 181 ? -4.036 8.283 6.670 1.00 94.56 181 VAL A O 1
ATOM 1380 N N . HIS A 1 182 ? -3.217 10.327 6.284 1.00 93.38 182 HIS A N 1
ATOM 1381 C CA . HIS A 1 182 ? -1.828 9.934 6.158 1.00 93.38 182 HIS A CA 1
ATOM 1382 C C . HIS A 1 182 ? -1.017 10.500 7.322 1.00 93.38 182 HIS A C 1
ATOM 1384 O O . HIS A 1 182 ? -0.760 11.708 7.390 1.00 93.38 182 HIS A O 1
ATOM 1390 N N . LEU A 1 183 ? -0.619 9.610 8.228 1.00 92.50 183 LEU A N 1
ATOM 1391 C CA . LEU A 1 183 ? 0.294 9.891 9.322 1.00 92.50 183 LEU A CA 1
ATOM 1392 C C . LEU A 1 183 ? 1.742 9.829 8.823 1.00 92.50 183 LEU A C 1
ATOM 1394 O O . LEU A 1 183 ? 2.232 8.760 8.465 1.00 92.50 183 LEU A O 1
ATOM 1398 N N . VAL A 1 184 ? 2.421 10.974 8.832 1.00 88.44 184 VAL A N 1
ATOM 1399 C CA . VAL A 1 184 ? 3.809 11.141 8.384 1.00 88.44 184 VAL A CA 1
ATOM 1400 C C . VAL A 1 184 ? 4.717 11.608 9.516 1.00 88.44 184 VAL A C 1
ATOM 1402 O O . VAL A 1 184 ? 4.246 12.228 10.465 1.00 88.44 184 VAL A O 1
ATOM 1405 N N . PRO A 1 185 ? 6.037 11.386 9.423 1.00 81.75 185 PRO A N 1
ATOM 1406 C CA . PRO A 1 185 ? 6.984 12.015 10.334 1.00 81.75 185 PRO A CA 1
ATOM 1407 C C . PRO A 1 185 ? 6.869 13.552 10.324 1.00 81.75 185 PRO A C 1
ATOM 1409 O O . PRO A 1 185 ? 6.813 14.138 9.243 1.00 81.75 185 PRO A O 1
ATOM 1412 N N . ASP A 1 186 ? 6.927 14.196 11.498 1.00 69.75 186 ASP A N 1
ATOM 1413 C CA . ASP A 1 186 ? 6.851 15.666 11.710 1.00 69.75 186 ASP A CA 1
ATOM 1414 C C . ASP A 1 186 ? 7.753 16.456 10.738 1.00 69.75 186 ASP A C 1
ATOM 1416 O O . ASP A 1 186 ? 7.317 17.368 10.040 1.00 69.75 186 ASP A O 1
ATOM 1420 N N . ALA A 1 187 ? 8.991 15.989 10.529 1.00 59.19 187 ALA A N 1
ATOM 1421 C CA . ALA A 1 187 ? 9.946 16.595 9.590 1.00 59.19 187 ALA A CA 1
ATOM 1422 C C . ALA A 1 187 ? 9.462 16.678 8.122 1.00 59.19 187 ALA A C 1
ATOM 1424 O O . ALA A 1 187 ? 10.086 17.359 7.306 1.00 59.19 187 ALA A O 1
ATOM 1425 N N . LEU A 1 188 ? 8.397 15.955 7.772 1.00 63.38 188 LEU A N 1
ATOM 1426 C CA . LEU A 1 188 ? 7.795 15.890 6.445 1.00 63.38 188 LEU A CA 1
ATOM 1427 C C . LEU A 1 188 ? 6.341 16.400 6.432 1.00 63.38 188 LEU A C 1
ATOM 1429 O O . LEU A 1 188 ? 5.731 16.431 5.361 1.00 63.38 188 LEU A O 1
ATOM 1433 N N . ALA A 1 189 ? 5.775 16.796 7.577 1.00 58.00 189 ALA A N 1
ATOM 1434 C CA . ALA A 1 189 ? 4.402 17.271 7.686 1.00 58.00 189 ALA A CA 1
ATOM 1435 C C . ALA A 1 189 ? 4.307 18.773 7.345 1.00 58.00 189 ALA A C 1
ATOM 1437 O O . ALA A 1 189 ? 4.850 19.615 8.060 1.00 58.00 189 ALA A O 1
ATOM 1438 N N . PRO A 1 190 ? 3.622 19.175 6.258 1.00 56.62 190 PRO A N 1
ATOM 1439 C CA . PRO A 1 190 ? 3.208 20.565 6.114 1.00 56.62 190 PRO A CA 1
ATOM 1440 C C . PRO A 1 190 ? 2.118 20.887 7.150 1.00 56.62 190 PRO A C 1
ATOM 1442 O O . PRO A 1 190 ? 1.407 19.988 7.597 1.00 56.62 190 PRO A O 1
ATOM 1445 N N . ALA A 1 191 ? 1.925 22.175 7.467 1.00 55.78 191 ALA A N 1
ATOM 1446 C CA . ALA A 1 191 ? 0.776 22.632 8.255 1.00 55.78 191 ALA A CA 1
ATOM 1447 C C . ALA A 1 191 ? -0.515 21.972 7.736 1.00 55.78 191 ALA A C 1
ATOM 1449 O O . ALA A 1 191 ? -0.742 21.970 6.520 1.00 55.78 191 ALA A O 1
ATOM 1450 N N . GLN A 1 192 ? -1.303 21.381 8.646 1.00 56.25 192 GLN A N 1
ATOM 1451 C CA . GLN A 1 192 ? -2.486 20.567 8.345 1.00 56.25 192 GLN A CA 1
ATOM 1452 C C . GLN A 1 192 ? -3.317 21.181 7.210 1.00 56.25 192 GLN A C 1
ATOM 1454 O O . GLN A 1 192 ? -3.894 22.258 7.343 1.00 56.25 192 GLN A O 1
ATOM 1459 N N . ASN A 1 193 ? -3.365 20.486 6.074 1.00 66.81 193 ASN A N 1
ATOM 1460 C CA . ASN A 1 193 ? -4.144 20.887 4.911 1.00 66.81 193 ASN A CA 1
ATOM 1461 C C . ASN A 1 193 ? -4.958 19.686 4.440 1.00 66.81 193 ASN A C 1
ATOM 1463 O O . ASN A 1 193 ? -4.448 18.824 3.725 1.00 66.81 193 ASN A O 1
ATOM 1467 N N . VAL A 1 194 ? -6.233 19.645 4.823 1.00 74.88 194 VAL A N 1
ATOM 1468 C CA . VAL A 1 194 ? -7.192 18.731 4.202 1.00 74.88 194 VAL A CA 1
ATOM 1469 C C . VAL A 1 194 ? -7.402 19.185 2.762 1.00 74.88 194 VAL A C 1
ATOM 1471 O O . VAL A 1 194 ? -7.779 20.330 2.505 1.00 74.88 194 VAL A O 1
ATOM 1474 N N . CYS A 1 195 ? -7.149 18.291 1.814 1.00 75.44 195 CYS A N 1
ATOM 1475 C CA . CYS A 1 195 ? -7.392 18.532 0.400 1.00 75.44 195 CYS A CA 1
ATOM 1476 C C . CYS A 1 195 ? -8.467 17.566 -0.088 1.00 75.44 195 CYS A C 1
ATOM 1478 O O . CYS A 1 195 ? -8.345 16.356 0.072 1.00 75.44 195 CYS A O 1
ATOM 1480 N N . ARG A 1 196 ? -9.516 18.098 -0.711 1.00 78.19 196 ARG A N 1
ATOM 1481 C CA . ARG A 1 196 ? -10.471 17.301 -1.483 1.00 78.19 196 ARG A CA 1
ATOM 1482 C C . ARG A 1 196 ? -10.052 17.290 -2.945 1.00 78.19 196 ARG A C 1
ATOM 1484 O O . ARG A 1 196 ? -9.591 18.315 -3.456 1.00 78.19 196 ARG A O 1
ATOM 1491 N N . PHE A 1 197 ? -10.183 16.140 -3.593 1.00 73.06 197 PHE A N 1
ATOM 1492 C CA . PHE A 1 197 ? -9.733 15.933 -4.967 1.00 73.06 197 PHE A CA 1
ATOM 1493 C C . PHE A 1 197 ? -10.599 14.901 -5.696 1.00 73.06 197 PHE A C 1
ATOM 1495 O O . PHE A 1 197 ? -11.347 14.137 -5.082 1.00 73.06 197 PHE A O 1
ATOM 1502 N N . CYS A 1 198 ? -10.489 14.901 -7.021 1.00 68.06 198 CYS A N 1
ATOM 1503 C CA . CYS A 1 198 ? -10.990 13.846 -7.894 1.00 68.06 198 CYS A CA 1
ATOM 1504 C C . CYS A 1 198 ? -9.797 13.195 -8.591 1.00 68.06 198 CYS A C 1
ATOM 1506 O O . CYS A 1 198 ? -8.750 13.823 -8.738 1.00 68.06 198 CYS A O 1
ATOM 1508 N N . ILE A 1 199 ? -9.958 11.952 -9.033 1.00 67.88 199 ILE A N 1
ATOM 1509 C CA . ILE A 1 199 ? -8.990 11.324 -9.930 1.00 67.88 199 ILE A CA 1
ATOM 1510 C C . ILE A 1 199 ? -9.443 11.597 -11.353 1.00 67.88 199 ILE A C 1
ATOM 1512 O O . ILE A 1 199 ? -10.573 11.287 -11.722 1.00 67.88 199 ILE A O 1
ATOM 1516 N N . GLU A 1 200 ? -8.562 12.222 -12.125 1.00 62.00 200 GLU A N 1
ATOM 1517 C CA . GLU A 1 200 ? -8.812 12.601 -13.509 1.00 62.00 200 GLU A CA 1
ATOM 1518 C C . GLU A 1 200 ? -7.853 11.830 -14.417 1.00 62.00 200 GLU A C 1
ATOM 1520 O O . GLU A 1 200 ? -6.675 11.669 -14.111 1.00 62.00 200 GLU A O 1
ATOM 1525 N N . SER A 1 201 ? -8.352 11.351 -15.552 1.00 57.94 201 SER A N 1
ATOM 1526 C CA . SER A 1 201 ? -7.491 10.874 -16.631 1.00 57.94 201 SER A CA 1
ATOM 1527 C C . SER A 1 201 ? -7.137 12.073 -17.517 1.00 57.94 201 SER A C 1
ATOM 1529 O O . SER A 1 201 ? -8.036 12.809 -17.923 1.00 57.94 201 SER A O 1
ATOM 1531 N N . GLU A 1 202 ? -5.843 12.304 -17.779 1.00 53.88 202 GLU A N 1
ATOM 1532 C CA . GLU A 1 202 ? -5.375 13.437 -18.602 1.00 53.88 202 GLU A CA 1
ATOM 1533 C C . GLU A 1 202 ? -5.876 13.310 -20.061 1.00 53.88 202 GLU A C 1
ATOM 1535 O O . GLU A 1 202 ? -6.203 14.319 -20.690 1.00 53.88 202 GLU A O 1
ATOM 1540 N N . ALA A 1 203 ? -6.044 12.081 -20.569 1.00 57.84 203 ALA A N 1
ATOM 1541 C CA . ALA A 1 203 ? -6.651 11.778 -21.863 1.00 57.84 203 ALA A CA 1
ATOM 1542 C C . ALA A 1 203 ? -7.155 10.320 -21.927 1.00 57.84 203 ALA A C 1
ATOM 1544 O O . ALA A 1 203 ? -6.606 9.450 -21.247 1.00 57.84 203 ALA A O 1
ATOM 1545 N N . PRO A 1 204 ? -8.148 9.996 -22.784 1.00 51.03 204 PRO A N 1
ATOM 1546 C CA . PRO A 1 204 ? -8.485 8.605 -23.078 1.00 51.03 204 PRO A CA 1
ATOM 1547 C C . PRO A 1 204 ? -7.229 7.874 -23.583 1.00 51.03 204 PRO A C 1
ATOM 1549 O O . PRO A 1 204 ? -6.680 8.246 -24.619 1.00 51.03 204 PRO A O 1
ATOM 1552 N N . ASN A 1 205 ? -6.800 6.836 -22.852 1.00 56.47 205 ASN A N 1
ATOM 1553 C CA . ASN A 1 205 ? -5.586 6.020 -23.058 1.00 56.47 205 ASN A CA 1
ATOM 1554 C C . ASN A 1 205 ? -4.274 6.524 -22.421 1.00 56.47 205 ASN A C 1
ATOM 1556 O O . ASN A 1 205 ? -3.224 5.939 -22.683 1.00 56.47 205 ASN A O 1
ATOM 1560 N N . GLU A 1 206 ? -4.301 7.541 -21.559 1.00 58.28 206 GLU A N 1
ATOM 1561 C CA . GLU A 1 206 ? -3.140 7.897 -20.729 1.00 58.28 206 GLU A CA 1
ATOM 1562 C C . GLU A 1 206 ? -3.272 7.346 -19.301 1.00 58.28 206 GLU A C 1
ATOM 1564 O O . GLU A 1 206 ? -4.392 7.330 -18.774 1.00 58.28 206 GLU A O 1
ATOM 1569 N N . PRO A 1 207 ? -2.159 6.894 -18.666 1.00 55.81 207 PRO A N 1
ATOM 1570 C CA . PRO A 1 207 ? -2.160 6.426 -17.281 1.00 55.81 207 PRO A CA 1
ATOM 1571 C C . PRO A 1 207 ? -2.944 7.395 -16.411 1.00 55.81 207 PRO A C 1
ATOM 1573 O O . PRO A 1 207 ? -2.648 8.592 -16.409 1.00 55.81 207 PRO A O 1
ATOM 1576 N N . SER A 1 208 ? -3.942 6.883 -15.687 1.00 53.38 208 SER A N 1
ATOM 1577 C CA . SER A 1 208 ? -4.746 7.711 -14.796 1.00 53.38 208 SER A CA 1
ATOM 1578 C C . SER A 1 208 ? -3.802 8.363 -13.795 1.00 53.38 208 SER A C 1
ATOM 1580 O O . SER A 1 208 ? -3.193 7.696 -12.956 1.00 53.38 208 SER A O 1
ATOM 1582 N N . ARG A 1 209 ? -3.630 9.677 -13.913 1.00 53.81 209 ARG A N 1
ATOM 1583 C CA . ARG A 1 209 ? -2.822 10.435 -12.976 1.00 53.81 209 ARG A CA 1
ATOM 1584 C C . ARG A 1 209 ? -3.725 10.859 -11.838 1.00 53.81 209 ARG A C 1
ATOM 1586 O O . ARG A 1 209 ? -4.797 11.414 -12.046 1.00 53.81 209 ARG A O 1
ATOM 1593 N N . LEU A 1 210 ? -3.257 10.694 -10.610 1.00 52.84 210 LEU A N 1
ATOM 1594 C CA . LEU A 1 210 ? -3.861 11.422 -9.510 1.00 52.84 210 LEU A CA 1
ATOM 1595 C C . LEU A 1 210 ? -3.511 12.910 -9.675 1.00 52.84 210 LEU A C 1
ATOM 1597 O O . LEU A 1 210 ? -2.437 13.375 -9.293 1.00 52.84 210 LEU A O 1
ATOM 1601 N N . VAL A 1 211 ? -4.396 13.664 -10.325 1.00 54.00 211 VAL A N 1
ATOM 1602 C CA . VAL A 1 211 ? -4.338 15.124 -10.322 1.00 54.00 211 VAL A CA 1
ATOM 1603 C C . VAL A 1 211 ? -5.030 15.574 -9.043 1.00 54.00 211 VAL A C 1
ATOM 1605 O O . VAL A 1 211 ? -6.254 15.620 -8.975 1.00 54.00 211 VAL A O 1
ATOM 1608 N N . MET A 1 212 ? -4.258 15.914 -8.005 1.00 53.69 212 MET A N 1
ATOM 1609 C CA . MET A 1 212 ? -4.812 16.583 -6.822 1.00 53.69 212 MET A CA 1
ATOM 1610 C C . MET A 1 212 ? -5.269 18.000 -7.196 1.00 53.69 212 MET A C 1
ATOM 1612 O O . MET A 1 212 ? -4.612 18.990 -6.877 1.00 53.69 212 MET A O 1
ATOM 1616 N N . SER A 1 213 ? -6.396 18.133 -7.891 1.00 54.28 213 SER A N 1
ATOM 1617 C CA . SER A 1 213 ? -7.060 19.422 -8.032 1.00 54.28 213 SER A CA 1
ATOM 1618 C C . SER A 1 213 ? -7.797 19.685 -6.723 1.00 54.28 213 SER A C 1
ATOM 1620 O O . SER A 1 213 ? -8.725 18.943 -6.401 1.00 54.28 213 SER A O 1
ATOM 1622 N N . LYS A 1 214 ? -7.384 20.703 -5.955 1.00 56.06 214 LYS A N 1
ATOM 1623 C CA . LYS A 1 214 ? -8.117 21.148 -4.759 1.00 56.06 214 LYS A CA 1
ATOM 1624 C C . LYS A 1 214 ? -9.522 21.582 -5.187 1.00 56.06 214 LYS A C 1
ATOM 1626 O O . LYS A 1 214 ? -9.712 22.712 -5.630 1.00 56.06 214 LYS A O 1
ATOM 1631 N N . ARG A 1 215 ? -10.490 20.677 -5.082 1.00 59.78 215 ARG A N 1
ATOM 1632 C CA . ARG A 1 215 ? -11.896 20.901 -5.431 1.00 59.78 215 ARG A CA 1
ATOM 1633 C C . ARG A 1 215 ? -12.730 20.782 -4.172 1.00 59.78 215 ARG A C 1
ATOM 1635 O O . ARG A 1 215 ? -12.578 19.824 -3.426 1.00 59.78 215 ARG A O 1
ATOM 1642 N N . VAL A 1 216 ? -13.613 21.743 -3.921 1.00 59.06 216 VAL A N 1
ATOM 1643 C CA . VAL A 1 216 ? -14.449 21.756 -2.705 1.00 59.06 216 VAL A CA 1
ATOM 1644 C C . VAL A 1 216 ? -15.409 20.551 -2.664 1.00 59.06 216 VAL A C 1
ATOM 1646 O O . VAL A 1 216 ? -15.775 20.096 -1.578 1.00 59.06 216 VAL A O 1
ATOM 1649 N N . ASP A 1 217 ? -15.743 20.000 -3.831 1.00 62.81 217 ASP A N 1
ATOM 1650 C CA . ASP A 1 217 ? -16.671 18.895 -4.098 1.00 62.81 217 ASP A CA 1
ATOM 1651 C C . ASP A 1 217 ? -15.979 17.581 -4.519 1.00 62.81 217 ASP A C 1
ATOM 1653 O O . ASP A 1 217 ? -16.620 16.700 -5.088 1.00 62.81 217 ASP A O 1
ATOM 1657 N N . GLY A 1 218 ? -14.676 17.434 -4.247 1.00 65.81 218 GLY A N 1
ATOM 1658 C CA . GLY A 1 218 ? -13.922 16.232 -4.614 1.00 65.81 218 GLY A CA 1
ATOM 1659 C C . GLY A 1 218 ? -14.515 14.929 -4.058 1.00 65.81 218 GLY A C 1
ATOM 1660 O O . GLY A 1 218 ? -14.949 14.875 -2.903 1.00 65.81 218 GLY A O 1
A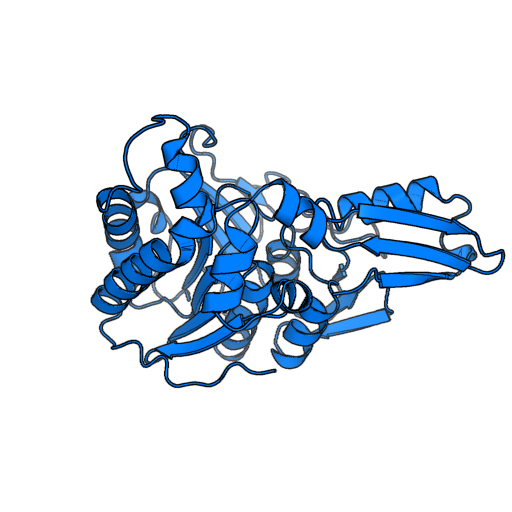TOM 1661 N N . ALA A 1 219 ? -14.497 13.867 -4.872 1.00 79.94 219 ALA A N 1
ATOM 1662 C CA . ALA A 1 219 ? -14.996 12.543 -4.493 1.00 79.94 219 ALA A CA 1
ATOM 1663 C C . ALA A 1 219 ? -14.150 11.880 -3.394 1.00 79.94 219 ALA A C 1
ATOM 1665 O O . ALA A 1 219 ? -14.692 11.094 -2.621 1.00 79.94 219 ALA A O 1
ATOM 1666 N N . CYS A 1 220 ? -12.872 12.248 -3.276 1.00 86.50 220 CYS A N 1
ATOM 1667 C CA . CYS A 1 220 ? -11.936 11.755 -2.267 1.00 86.50 220 CYS A CA 1
ATOM 1668 C C . CYS A 1 220 ? -11.445 12.901 -1.371 1.00 86.50 220 CYS A C 1
ATOM 1670 O O . CYS A 1 220 ? -11.429 14.071 -1.778 1.00 86.50 220 CYS A O 1
ATOM 1672 N N . SER A 1 221 ? -10.999 12.570 -0.160 1.00 88.69 221 SER A N 1
ATOM 1673 C CA . SER A 1 221 ? -10.258 13.502 0.695 1.00 88.69 221 SER A CA 1
ATOM 1674 C C . SER A 1 221 ? -8.896 12.931 1.071 1.00 88.69 221 SER A C 1
ATOM 1676 O O . SER A 1 221 ? -8.715 11.720 1.130 1.00 88.69 221 SER A O 1
ATOM 1678 N N . TYR A 1 222 ? -7.917 13.812 1.247 1.00 88.81 222 TYR A N 1
ATOM 1679 C CA . TYR A 1 222 ? -6.577 13.464 1.694 1.00 88.81 222 TYR A CA 1
ATOM 1680 C C . TYR A 1 222 ? -6.140 14.459 2.759 1.00 88.81 222 TYR A C 1
ATOM 1682 O O . TYR A 1 222 ? -6.063 15.669 2.512 1.00 88.81 222 TYR A O 1
ATOM 1690 N N . GLN A 1 223 ? -5.859 13.939 3.943 1.00 89.56 223 GLN A N 1
ATOM 1691 C CA . GLN A 1 223 ? -5.340 14.680 5.076 1.00 89.56 223 GLN A CA 1
ATOM 1692 C C . GLN A 1 223 ? -3.965 14.137 5.425 1.00 89.56 223 GLN A C 1
ATOM 1694 O O . GLN A 1 223 ? -3.808 12.953 5.686 1.00 89.56 223 GLN A O 1
ATOM 1699 N N . ARG A 1 224 ? -2.976 15.025 5.490 1.00 88.81 224 ARG A N 1
ATOM 1700 C CA . ARG A 1 224 ? -1.647 14.706 6.008 1.00 88.81 224 ARG A CA 1
ATOM 1701 C C . ARG A 1 224 ? -1.509 15.261 7.423 1.00 88.81 224 ARG A C 1
ATOM 1703 O O . ARG A 1 224 ? -1.878 1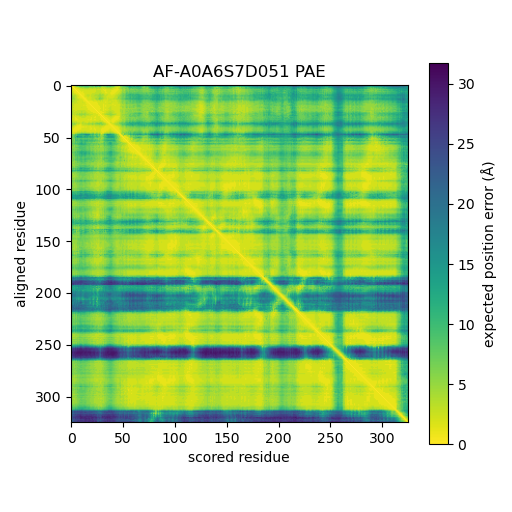6.414 7.653 1.00 88.81 224 ARG A O 1
ATOM 1710 N N . THR A 1 225 ? -1.008 14.452 8.347 1.00 88.62 225 THR A N 1
ATOM 1711 C CA . THR A 1 225 ? -0.842 14.792 9.767 1.00 88.62 225 THR A CA 1
ATOM 1712 C C . THR A 1 225 ? 0.404 14.111 10.331 1.00 88.62 225 THR A C 1
ATOM 1714 O O . THR A 1 225 ? 0.811 13.074 9.824 1.00 88.62 225 THR A O 1
ATOM 1717 N N . ASP A 1 226 ? 1.014 14.675 11.363 1.00 88.00 226 ASP A N 1
ATOM 1718 C CA . ASP A 1 226 ? 2.037 14.042 12.210 1.00 88.00 226 ASP A CA 1
ATOM 1719 C C . ASP A 1 226 ? 1.500 13.664 13.600 1.00 88.00 226 ASP A C 1
ATOM 1721 O O . ASP A 1 226 ? 2.182 12.994 14.372 1.00 88.00 226 ASP A O 1
ATOM 1725 N N . ASP A 1 227 ? 0.268 14.074 13.905 1.00 88.56 227 ASP A N 1
ATOM 1726 C CA . ASP A 1 227 ? -0.428 13.787 15.152 1.00 88.56 227 ASP A CA 1
ATOM 1727 C C . ASP A 1 227 ? -1.297 12.521 15.020 1.00 88.56 227 ASP A C 1
ATOM 1729 O O . ASP A 1 227 ? -2.297 12.545 14.288 1.00 88.56 227 ASP A O 1
ATOM 1733 N N . PRO A 1 228 ? -0.978 11.427 15.740 1.00 90.94 228 PRO A N 1
ATOM 1734 C CA . PRO A 1 228 ? -1.806 10.225 15.775 1.00 90.94 228 PRO A CA 1
ATOM 1735 C C . PRO A 1 228 ? -3.230 10.465 16.292 1.00 90.94 228 PRO A C 1
ATOM 1737 O O . PRO A 1 228 ? -4.150 9.757 15.889 1.00 90.94 228 PRO A O 1
ATOM 1740 N N . ALA A 1 229 ? -3.463 11.471 17.141 1.00 89.81 229 ALA A N 1
ATOM 1741 C CA . ALA A 1 229 ? -4.811 11.777 17.623 1.00 89.81 229 ALA A CA 1
ATOM 1742 C C . ALA A 1 229 ? -5.730 12.299 16.502 1.00 89.81 229 ALA A C 1
ATOM 1744 O O . ALA A 1 229 ? -6.955 12.205 16.603 1.00 89.81 229 ALA A O 1
ATOM 1745 N N . ALA A 1 230 ? -5.157 12.799 15.404 1.00 90.75 230 ALA A N 1
ATOM 1746 C CA . ALA A 1 230 ? -5.907 13.250 14.239 1.00 90.75 230 ALA A CA 1
ATOM 1747 C C . ALA A 1 230 ? -6.377 12.103 13.323 1.00 90.75 230 ALA A C 1
ATOM 1749 O O . ALA A 1 230 ? -7.153 12.364 12.406 1.00 90.75 230 ALA A O 1
ATOM 1750 N N . LEU A 1 231 ? -5.966 10.848 13.562 1.00 93.56 231 LEU A N 1
ATOM 1751 C CA . LEU A 1 231 ? -6.316 9.696 12.714 1.00 93.56 231 LEU A CA 1
ATOM 1752 C C . LEU A 1 231 ? -7.828 9.459 12.589 1.00 93.56 231 LEU A C 1
ATOM 1754 O O . LEU A 1 231 ? -8.309 9.048 11.535 1.00 93.56 231 LEU A O 1
ATOM 1758 N N . ALA A 1 232 ? -8.582 9.739 13.652 1.00 92.62 232 ALA A N 1
ATOM 1759 C CA . ALA A 1 232 ? -10.040 9.622 13.674 1.00 92.62 232 ALA A CA 1
ATOM 1760 C C . ALA A 1 232 ? -10.765 10.950 13.381 1.00 92.62 232 ALA A C 1
ATOM 1762 O O . ALA A 1 232 ? -11.993 11.020 13.456 1.00 92.62 232 ALA A O 1
ATOM 1763 N N . CYS A 1 233 ? -10.038 12.031 13.081 1.00 89.75 233 CYS A N 1
ATOM 1764 C CA . CYS A 1 233 ? -10.648 13.338 12.858 1.00 89.75 233 CYS A CA 1
ATOM 1765 C C . CYS A 1 233 ? -11.449 13.341 11.548 1.00 89.75 233 CYS A C 1
ATOM 1767 O O . CYS A 1 233 ? -10.894 13.144 10.474 1.00 89.75 233 CYS A O 1
ATOM 1769 N N . GLY A 1 234 ? -12.760 13.577 11.633 1.00 86.06 234 GLY A N 1
ATOM 1770 C CA . GLY A 1 234 ? -13.647 13.597 10.465 1.00 86.06 234 GLY A CA 1
ATOM 1771 C C . GLY A 1 234 ? -14.129 12.220 9.996 1.00 86.06 234 GLY A C 1
ATOM 1772 O O . GLY A 1 234 ? -14.993 12.162 9.121 1.00 86.06 234 GLY A O 1
ATOM 1773 N N . TRP A 1 235 ? -13.642 11.135 10.602 1.00 92.50 235 TRP A N 1
ATOM 1774 C CA . TRP A 1 235 ? -14.166 9.793 10.370 1.00 92.50 235 TRP A CA 1
ATOM 1775 C C . TRP A 1 235 ? -15.605 9.662 10.895 1.00 92.50 235 TRP A C 1
ATOM 1777 O O . TRP A 1 235 ? -15.960 10.232 11.931 1.00 92.50 235 TRP A O 1
ATOM 1787 N N . THR A 1 236 ? -16.437 8.893 10.186 1.00 87.25 236 THR A N 1
ATOM 1788 C CA . THR A 1 236 ? -17.836 8.640 10.555 1.00 87.25 236 THR A CA 1
ATOM 1789 C C . THR A 1 236 ? -18.062 7.161 10.869 1.00 87.25 236 THR A C 1
ATOM 1791 O O . THR A 1 236 ? -17.663 6.279 10.109 1.00 87.25 236 THR A O 1
ATOM 1794 N N . ALA A 1 237 ? -18.768 6.882 11.969 1.00 86.69 237 ALA A N 1
ATOM 1795 C CA . ALA A 1 237 ? -19.150 5.522 12.346 1.00 86.69 237 ALA A CA 1
ATOM 1796 C C . ALA A 1 237 ? -19.918 4.808 11.220 1.00 86.69 237 ALA A C 1
ATOM 1798 O O . ALA A 1 237 ? -20.800 5.399 10.597 1.00 86.69 237 ALA A O 1
ATOM 1799 N N . GLY A 1 238 ? -19.597 3.534 10.978 1.00 84.94 238 GLY A N 1
ATOM 1800 C CA . GLY A 1 238 ? -20.153 2.757 9.865 1.00 84.94 238 GLY A CA 1
ATOM 1801 C C . GLY A 1 238 ? -19.212 2.595 8.671 1.00 84.94 238 GLY A C 1
ATOM 1802 O O . GLY A 1 238 ? -19.431 1.699 7.860 1.00 84.94 238 GLY A O 1
ATOM 1803 N N . GLN A 1 239 ? -18.168 3.422 8.552 1.00 91.06 239 GLN A N 1
ATOM 1804 C CA . GLN A 1 239 ? -17.195 3.309 7.463 1.00 91.06 239 GLN A CA 1
ATOM 1805 C C . GLN A 1 239 ? -16.111 2.276 7.806 1.00 91.06 239 GLN A C 1
ATOM 1807 O O . GLN A 1 239 ? -15.500 2.406 8.871 1.00 91.06 239 GLN A O 1
ATOM 1812 N N . PRO A 1 240 ? -15.822 1.299 6.923 1.00 94.44 240 PRO A N 1
ATOM 1813 C CA . PRO A 1 240 ? -14.721 0.370 7.138 1.00 94.44 240 PRO A CA 1
ATOM 1814 C C . PRO A 1 240 ? -13.388 1.120 7.108 1.00 94.44 240 PRO A C 1
ATOM 1816 O O . PRO A 1 240 ? -13.177 2.018 6.288 1.00 94.44 240 PRO A O 1
ATOM 1819 N N . VAL A 1 241 ? -12.487 0.737 8.004 1.00 96.25 241 VAL A N 1
ATOM 1820 C CA . VAL A 1 241 ? -11.151 1.313 8.137 1.00 96.25 241 VAL A CA 1
ATOM 1821 C C . VAL A 1 241 ? -10.136 0.352 7.528 1.00 96.25 241 VAL A C 1
ATOM 1823 O O . VAL A 1 241 ? -10.080 -0.826 7.891 1.00 96.25 241 VAL A O 1
ATOM 1826 N N . LEU A 1 242 ? -9.338 0.868 6.595 1.00 97.00 242 LEU A N 1
ATOM 1827 C CA . LEU A 1 242 ? -8.237 0.150 5.959 1.00 97.00 242 LEU A CA 1
ATOM 1828 C C . LEU A 1 242 ? -6.931 0.713 6.518 1.00 97.00 242 LEU A C 1
ATOM 1830 O O . LEU A 1 242 ? -6.541 1.822 6.160 1.00 97.00 242 LEU A O 1
ATOM 1834 N N . LEU A 1 243 ? -6.300 -0.011 7.442 1.00 97.81 243 LEU A N 1
ATOM 1835 C CA . LEU A 1 243 ? -5.066 0.418 8.096 1.00 97.81 243 LEU A CA 1
ATOM 1836 C C . LEU A 1 243 ? -3.850 -0.142 7.354 1.00 97.81 243 LEU A C 1
ATOM 1838 O O . LEU A 1 243 ? -3.700 -1.359 7.289 1.00 97.81 243 LEU A O 1
ATOM 1842 N N . ASP A 1 244 ? -2.978 0.736 6.859 1.00 97.88 244 ASP A N 1
ATOM 1843 C CA . ASP A 1 244 ? -1.688 0.390 6.258 1.00 97.88 244 ASP A CA 1
ATOM 1844 C C . ASP A 1 244 ? -0.522 1.036 7.007 1.00 97.88 244 ASP A C 1
ATOM 1846 O O . ASP A 1 244 ? -0.544 2.230 7.304 1.00 97.88 244 ASP A O 1
ATOM 1850 N N . ILE A 1 245 ? 0.486 0.233 7.356 1.00 97.50 245 ILE A N 1
ATOM 1851 C CA . ILE A 1 245 ? 1.601 0.637 8.218 1.00 97.50 245 ILE A CA 1
ATOM 1852 C C . ILE A 1 245 ? 2.940 0.280 7.583 1.00 97.50 245 ILE A C 1
ATOM 1854 O O . ILE A 1 245 ? 3.312 -0.893 7.482 1.00 97.50 245 ILE A O 1
ATOM 1858 N N . ASP A 1 246 ? 3.713 1.305 7.233 1.00 95.12 246 ASP A N 1
ATOM 1859 C CA . ASP A 1 246 ? 5.097 1.194 6.777 1.00 95.12 246 ASP A CA 1
ATOM 1860 C C . ASP A 1 246 ? 6.053 1.209 7.964 1.00 95.12 246 ASP A C 1
ATOM 1862 O O . ASP A 1 246 ? 6.139 2.188 8.713 1.00 95.12 246 ASP A O 1
ATOM 1866 N N . LEU A 1 247 ? 6.854 0.153 8.137 1.00 93.94 247 LEU A N 1
ATOM 1867 C CA . LEU A 1 247 ? 7.871 0.149 9.190 1.00 93.94 247 LEU A CA 1
ATOM 1868 C C . LEU A 1 247 ? 8.917 1.267 9.015 1.00 93.94 247 LEU A C 1
ATOM 1870 O O . LEU A 1 247 ? 9.543 1.683 10.000 1.00 93.94 247 LEU A O 1
ATOM 1874 N N . ALA A 1 248 ? 9.099 1.796 7.803 1.00 90.00 248 ALA A N 1
ATOM 1875 C CA . ALA A 1 248 ? 9.957 2.940 7.525 1.00 90.00 248 ALA A CA 1
ATOM 1876 C C . ALA A 1 248 ? 9.480 4.226 8.221 1.00 90.00 248 ALA A C 1
ATOM 1878 O O . ALA A 1 248 ? 10.324 5.061 8.560 1.00 90.00 248 ALA A O 1
ATOM 1879 N N . TYR A 1 249 ? 8.184 4.360 8.539 1.00 90.56 249 TYR A N 1
ATOM 1880 C CA . TYR A 1 249 ? 7.663 5.458 9.365 1.00 90.56 249 TYR A CA 1
ATOM 1881 C C . TYR A 1 249 ? 8.407 5.519 10.711 1.00 90.56 249 TYR A C 1
ATOM 1883 O O . TYR A 1 249 ? 9.053 6.515 11.058 1.00 90.56 249 TYR A O 1
ATOM 1891 N N . PHE A 1 250 ? 8.440 4.390 11.426 1.00 87.94 250 PHE A N 1
ATOM 1892 C CA . PHE A 1 250 ? 9.168 4.255 12.691 1.00 87.94 250 PHE A CA 1
ATOM 1893 C C . PHE A 1 250 ? 10.686 4.288 12.497 1.00 87.94 250 PHE A C 1
ATOM 1895 O O . PHE A 1 250 ? 11.448 4.548 13.442 1.00 87.94 250 PHE A O 1
ATOM 1902 N N . ALA A 1 251 ? 11.168 3.988 11.288 1.00 80.06 251 ALA A N 1
ATOM 1903 C CA . ALA A 1 251 ? 12.582 4.072 10.978 1.00 80.06 251 ALA A CA 1
ATOM 1904 C C . ALA A 1 251 ? 13.078 5.520 10.905 1.00 80.06 251 ALA A C 1
ATOM 1906 O O . ALA A 1 251 ? 14.106 5.831 11.517 1.00 80.06 251 ALA A O 1
ATOM 1907 N N . LEU A 1 252 ? 12.324 6.386 10.223 1.00 72.38 252 LEU A N 1
ATOM 1908 C CA . LEU A 1 252 ? 12.691 7.765 9.901 1.00 72.38 252 LEU A CA 1
ATOM 1909 C C . LEU A 1 252 ? 12.454 8.760 11.038 1.00 72.38 252 LEU A C 1
ATOM 1911 O O . LEU A 1 252 ? 13.235 9.703 11.167 1.00 72.38 252 LEU A O 1
ATOM 1915 N N . MET A 1 253 ? 11.498 8.506 11.937 1.00 56.28 253 MET A N 1
ATOM 1916 C CA . MET A 1 253 ? 11.300 9.313 13.156 1.00 56.28 253 MET A CA 1
ATOM 1917 C C . MET A 1 253 ? 12.536 9.359 14.079 1.00 56.28 253 MET A C 1
ATOM 1919 O O . MET A 1 253 ? 12.646 10.217 14.952 1.00 56.28 253 MET A O 1
ATOM 1923 N N . ARG A 1 254 ? 13.529 8.484 13.860 1.00 53.84 254 ARG A N 1
ATOM 1924 C CA . ARG A 1 254 ? 14.823 8.510 14.565 1.00 53.84 254 ARG A CA 1
ATOM 1925 C C . ARG A 1 254 ? 15.882 9.395 13.902 1.00 53.84 254 ARG A C 1
ATOM 1927 O O . ARG A 1 254 ? 16.863 9.736 14.556 1.00 53.84 254 ARG A O 1
ATOM 1934 N N . ASN A 1 255 ? 15.736 9.785 12.634 1.00 43.94 255 ASN A N 1
ATOM 1935 C CA . ASN A 1 255 ? 16.796 10.515 11.923 1.00 43.94 255 ASN A CA 1
ATOM 1936 C C . ASN A 1 255 ? 16.905 12.001 12.311 1.00 43.94 255 ASN A C 1
ATOM 1938 O O . ASN A 1 255 ? 17.957 12.594 12.078 1.00 43.94 255 ASN A O 1
ATOM 1942 N N . GLY A 1 256 ? 15.906 12.572 12.996 1.00 42.59 256 GLY A N 1
ATOM 1943 C CA . GLY A 1 256 ? 16.040 13.859 13.699 1.00 42.59 256 GLY A CA 1
ATOM 1944 C C . GLY A 1 256 ? 16.715 13.754 15.079 1.00 42.59 256 GLY A C 1
ATOM 1945 O O . GLY A 1 256 ? 17.233 14.739 15.597 1.00 42.59 256 GLY A O 1
ATOM 1946 N N . GLN A 1 257 ? 16.757 12.555 15.672 1.00 43.16 257 GLN A N 1
ATOM 1947 C CA . GLN A 1 257 ? 17.292 12.268 17.011 1.00 43.16 257 GLN A CA 1
ATOM 1948 C C . GLN A 1 257 ? 18.093 10.956 16.959 1.00 43.16 257 GLN A C 1
ATOM 1950 O O . GLN A 1 257 ? 17.656 9.898 17.410 1.00 43.16 257 GLN A O 1
ATOM 1955 N N . ARG A 1 258 ? 19.286 11.037 16.357 1.00 39.06 258 ARG A N 1
ATOM 1956 C CA . ARG A 1 258 ? 20.157 9.949 15.857 1.00 39.06 258 ARG A CA 1
ATOM 1957 C C . ARG A 1 258 ? 20.589 8.841 16.850 1.00 39.06 258 ARG A C 1
ATOM 1959 O O . ARG A 1 258 ? 21.538 8.124 16.545 1.00 39.06 258 ARG A O 1
ATOM 1966 N N . LYS A 1 259 ? 19.985 8.682 18.039 1.00 38.06 259 LYS A N 1
ATOM 1967 C CA . LYS A 1 259 ? 20.486 7.761 19.086 1.00 38.06 259 LYS A CA 1
ATOM 1968 C C . LYS A 1 259 ? 19.485 6.861 19.823 1.00 38.06 259 LYS A C 1
ATOM 1970 O O . LYS A 1 259 ? 19.933 5.843 20.334 1.00 38.06 259 LYS A O 1
ATOM 1975 N N . ALA A 1 260 ? 18.182 7.123 19.887 1.00 39.72 260 ALA A N 1
ATOM 1976 C CA . ALA A 1 260 ? 17.291 6.301 20.734 1.00 39.72 260 ALA A CA 1
ATOM 1977 C C . ALA A 1 260 ? 16.541 5.248 19.908 1.00 39.72 260 ALA A C 1
ATOM 1979 O O . ALA A 1 260 ? 16.125 5.656 18.832 1.00 39.72 260 ALA A O 1
ATOM 1980 N N . PRO A 1 261 ? 16.382 3.964 20.329 1.00 45.06 261 PRO A N 1
ATOM 1981 C CA . PRO A 1 261 ? 15.537 2.944 19.665 1.00 45.06 261 PRO A CA 1
ATOM 1982 C C . PRO A 1 261 ? 14.171 3.515 19.261 1.00 45.06 261 PRO A C 1
ATOM 1984 O O . PRO A 1 261 ? 13.782 4.541 19.812 1.00 45.06 261 PRO A O 1
ATOM 1987 N N . ALA A 1 262 ? 13.453 2.894 18.309 1.00 50.97 262 ALA A N 1
ATOM 1988 C CA . ALA A 1 262 ? 12.039 3.239 18.108 1.00 50.97 262 ALA A CA 1
ATOM 1989 C C . ALA A 1 262 ? 11.391 3.203 19.487 1.00 50.97 262 ALA A C 1
ATOM 1991 O O . ALA A 1 262 ? 11.409 2.159 20.136 1.00 50.97 262 ALA A O 1
ATOM 1992 N N . GLN A 1 263 ? 11.018 4.369 20.006 1.00 56.31 263 GLN A N 1
ATOM 1993 C CA . GLN A 1 263 ? 10.591 4.431 21.385 1.00 56.31 263 GLN A CA 1
ATOM 1994 C C . GLN A 1 263 ? 9.236 3.718 21.429 1.00 56.31 263 GLN A C 1
ATOM 1996 O O . GLN A 1 263 ? 8.391 4.030 20.588 1.00 56.31 263 GLN A O 1
ATOM 2001 N N . PRO A 1 264 ? 9.007 2.794 22.378 1.00 59.34 264 PRO A N 1
ATOM 2002 C CA . PRO A 1 264 ? 7.696 2.182 22.604 1.00 59.34 264 PRO A CA 1
ATOM 2003 C C . PRO A 1 264 ? 6.540 3.198 22.623 1.00 59.34 264 PRO A C 1
ATOM 2005 O O . PRO A 1 264 ? 5.418 2.859 22.264 1.00 59.34 264 PRO A O 1
ATOM 2008 N N . CYS A 1 265 ? 6.834 4.464 22.953 1.00 74.06 265 CYS A N 1
ATOM 2009 C CA . CYS A 1 265 ? 5.878 5.563 22.919 1.00 74.06 265 CYS A CA 1
ATOM 2010 C C . CYS A 1 265 ? 5.269 5.848 21.533 1.00 74.06 265 CYS A C 1
ATOM 2012 O O . CYS A 1 265 ? 4.115 6.243 21.479 1.00 74.06 265 CYS A O 1
ATOM 2014 N N . LEU A 1 266 ? 5.982 5.646 20.416 1.00 84.44 266 LEU A N 1
ATOM 2015 C CA . LEU A 1 266 ? 5.430 5.944 19.084 1.00 84.44 266 LEU A CA 1
ATOM 2016 C C . LEU A 1 266 ? 4.372 4.918 18.673 1.00 84.44 266 LEU A C 1
ATOM 2018 O O . LEU A 1 266 ? 3.346 5.278 18.104 1.00 84.44 266 LEU A O 1
ATOM 2022 N N . ILE A 1 267 ? 4.621 3.640 18.971 1.00 90.81 267 ILE A N 1
ATOM 2023 C CA . ILE A 1 267 ? 3.644 2.573 18.728 1.00 90.81 267 ILE A CA 1
ATOM 2024 C C . ILE A 1 267 ? 2.444 2.765 19.656 1.00 90.81 267 ILE A C 1
ATOM 2026 O O . ILE A 1 267 ? 1.314 2.701 19.185 1.00 90.81 267 ILE A O 1
ATOM 2030 N N . SER A 1 268 ? 2.664 3.073 20.941 1.00 90.12 268 SER A N 1
ATOM 2031 C CA . SER A 1 268 ? 1.549 3.323 21.861 1.00 90.12 268 SER A CA 1
ATOM 2032 C C . SER A 1 268 ? 0.718 4.540 21.442 1.00 90.12 268 SER A C 1
ATOM 2034 O O . SER A 1 268 ? -0.500 4.457 21.441 1.00 90.12 268 SER A O 1
ATOM 2036 N N . GLN A 1 269 ? 1.350 5.635 21.006 1.00 91.50 269 GLN A N 1
ATOM 2037 C CA . GLN A 1 269 ? 0.650 6.818 20.491 1.00 91.50 269 GLN A CA 1
ATOM 2038 C C . GLN A 1 269 ? -0.174 6.510 19.239 1.00 91.50 269 GLN A C 1
ATOM 2040 O O . GLN A 1 269 ? -1.305 6.977 19.125 1.00 91.50 269 GLN A O 1
ATOM 2045 N N . LEU A 1 270 ? 0.375 5.719 18.308 1.00 94.56 270 LEU A N 1
ATOM 2046 C CA . LEU A 1 270 ? -0.380 5.241 17.151 1.00 94.56 270 LEU A CA 1
ATOM 2047 C C . LEU A 1 270 ? -1.617 4.459 17.604 1.00 94.56 270 LEU A C 1
ATOM 2049 O O . LEU A 1 270 ? -2.724 4.753 17.167 1.00 94.56 270 LEU A O 1
ATOM 2053 N N . VAL A 1 271 ? -1.436 3.492 18.502 1.00 94.69 271 VAL A N 1
ATOM 2054 C CA . VAL A 1 271 ? -2.523 2.645 19.008 1.00 94.69 271 VAL A CA 1
ATOM 2055 C C . VAL A 1 271 ? -3.585 3.461 19.751 1.00 94.69 271 VAL A C 1
ATOM 2057 O O . VAL A 1 271 ? -4.778 3.249 19.535 1.00 94.69 271 VAL A O 1
ATOM 2060 N N . ASP A 1 272 ? -3.179 4.444 20.554 1.00 94.31 272 ASP A N 1
ATOM 2061 C CA . ASP A 1 272 ? -4.096 5.372 21.220 1.00 94.31 272 ASP A CA 1
ATOM 2062 C C . ASP A 1 272 ? -4.910 6.188 20.202 1.00 94.31 272 ASP A C 1
ATOM 2064 O O . ASP A 1 272 ? -6.126 6.325 20.353 1.00 94.31 272 ASP A O 1
ATOM 2068 N N . GLY A 1 273 ? -4.269 6.667 19.130 1.00 94.44 273 GLY A N 1
ATOM 2069 C CA . GLY A 1 273 ? -4.928 7.371 18.025 1.00 94.44 273 GLY A CA 1
ATOM 2070 C C . GLY A 1 273 ? -5.887 6.494 17.212 1.00 94.44 273 GLY A C 1
ATOM 2071 O O . GLY A 1 273 ? -6.914 6.975 16.733 1.00 94.44 273 GLY A O 1
ATOM 2072 N N . LEU A 1 274 ? -5.593 5.196 17.094 1.00 96.00 274 LEU A N 1
ATOM 2073 C CA . LEU A 1 274 ? -6.434 4.211 16.406 1.00 96.00 274 LEU A CA 1
ATOM 2074 C C . LEU A 1 274 ? -7.613 3.721 17.253 1.00 96.00 274 LEU A C 1
ATOM 2076 O O . LEU A 1 274 ? -8.580 3.204 16.698 1.00 96.00 274 LEU A O 1
ATOM 2080 N N . ARG A 1 275 ? -7.572 3.878 18.581 1.00 94.19 275 ARG A N 1
ATOM 2081 C CA . ARG A 1 275 ? -8.582 3.339 19.508 1.00 94.19 275 ARG A CA 1
ATOM 2082 C C . ARG A 1 275 ? -10.041 3.677 19.132 1.00 94.19 275 ARG A C 1
ATOM 2084 O O . ARG A 1 275 ? -10.878 2.785 19.262 1.00 94.19 275 ARG A O 1
ATOM 2091 N N . PRO A 1 276 ? -10.389 4.880 18.628 1.00 94.25 276 PRO A N 1
ATOM 2092 C CA . PRO A 1 276 ? -11.750 5.174 18.159 1.00 94.25 276 PRO A CA 1
ATOM 2093 C C . PRO A 1 276 ? -12.168 4.393 16.900 1.00 94.25 276 PRO A C 1
ATOM 2095 O O . PRO A 1 276 ? -13.358 4.177 16.680 1.00 94.25 276 PRO A O 1
ATOM 2098 N N . LEU A 1 277 ? -11.198 3.983 16.080 1.00 95.50 277 LEU A N 1
ATOM 2099 C CA . LEU A 1 277 ? -11.392 3.317 14.789 1.00 95.50 277 LEU A CA 1
ATOM 2100 C C . LEU A 1 277 ? -11.451 1.791 14.907 1.00 95.50 277 LEU A C 1
ATOM 2102 O O . LEU A 1 277 ? -12.023 1.145 14.035 1.00 95.50 277 LEU A O 1
ATOM 2106 N N . VAL A 1 278 ? -10.895 1.225 15.983 1.00 94.31 278 VAL A N 1
ATOM 2107 C CA . VAL A 1 278 ? -10.757 -0.224 16.226 1.00 94.31 278 VAL A CA 1
ATOM 2108 C C . VAL A 1 278 ? -11.991 -1.057 15.848 1.00 94.31 278 VAL A C 1
ATOM 2110 O O . VAL A 1 278 ? -11.811 -2.026 15.112 1.00 94.31 278 VAL A O 1
ATOM 2113 N N . PRO A 1 279 ? -13.234 -0.708 16.249 1.00 92.69 279 PRO A N 1
ATOM 2114 C CA . PRO A 1 279 ? -14.409 -1.527 15.926 1.00 92.69 279 PRO A CA 1
ATOM 2115 C C . PRO A 1 279 ? -14.724 -1.632 14.426 1.00 92.69 279 PRO A C 1
ATOM 2117 O O . PRO A 1 279 ? -15.582 -2.419 14.038 1.00 92.69 279 PRO A O 1
ATOM 2120 N N . TRP A 1 280 ? -14.072 -0.812 13.602 1.00 94.31 280 TRP A N 1
ATOM 2121 C CA . TRP A 1 280 ? -14.331 -0.657 12.174 1.00 94.31 280 TRP A CA 1
ATOM 2122 C C . TRP A 1 280 ? -13.129 -1.027 11.310 1.00 94.31 280 TRP A C 1
ATOM 2124 O O . TRP A 1 280 ? -13.227 -0.955 10.087 1.00 94.31 280 TRP A O 1
ATOM 2134 N N . ILE A 1 281 ? -12.003 -1.417 11.916 1.00 95.06 281 ILE A N 1
ATOM 2135 C CA . ILE A 1 281 ? -10.832 -1.898 11.181 1.00 95.06 281 ILE A CA 1
ATOM 2136 C C . ILE A 1 281 ? -11.211 -3.194 10.470 1.00 95.06 281 ILE A C 1
ATOM 2138 O O . ILE A 1 281 ? -11.444 -4.216 11.104 1.00 95.06 281 ILE A O 1
ATOM 2142 N N . ALA A 1 282 ? -11.274 -3.132 9.142 1.00 94.75 282 ALA A N 1
ATOM 2143 C CA . ALA A 1 282 ? -11.548 -4.278 8.283 1.00 94.75 282 ALA A CA 1
ATOM 2144 C C . ALA A 1 282 ? -10.248 -4.962 7.842 1.00 94.75 282 ALA A C 1
ATOM 2146 O O . ALA A 1 282 ? -10.205 -6.179 7.658 1.00 94.75 282 ALA A O 1
ATOM 2147 N N . THR A 1 283 ? -9.172 -4.186 7.686 1.00 96.00 283 THR A N 1
ATOM 2148 C CA . THR A 1 283 ? -7.868 -4.706 7.270 1.00 96.00 283 THR A CA 1
ATOM 2149 C C . THR A 1 283 ? -6.729 -4.047 8.030 1.00 96.00 283 THR A C 1
ATOM 2151 O O . THR A 1 283 ? -6.768 -2.840 8.270 1.00 96.00 283 THR A O 1
ATOM 2154 N N . VAL A 1 284 ? -5.682 -4.821 8.307 1.00 97.25 284 VAL A N 1
ATOM 2155 C CA . VAL A 1 284 ? -4.391 -4.330 8.797 1.00 97.25 284 VAL A CA 1
ATOM 2156 C C . VAL A 1 284 ? -3.298 -4.831 7.869 1.00 97.25 284 VAL A C 1
ATOM 2158 O O . VAL A 1 284 ? -3.139 -6.037 7.691 1.00 97.25 284 VAL A O 1
ATOM 2161 N N . THR A 1 285 ? -2.523 -3.919 7.296 1.00 97.56 285 THR A N 1
ATOM 2162 C CA . THR A 1 285 ? -1.359 -4.246 6.476 1.00 97.56 285 THR A CA 1
ATOM 2163 C C . THR A 1 285 ? -0.098 -3.674 7.108 1.00 97.56 285 THR A C 1
ATOM 2165 O O . THR A 1 285 ? -0.072 -2.533 7.560 1.00 97.56 285 THR A O 1
ATOM 2168 N N . ILE A 1 286 ? 0.955 -4.488 7.182 1.00 97.25 286 ILE A N 1
ATOM 2169 C CA . ILE A 1 286 ? 2.274 -4.079 7.670 1.00 97.25 286 ILE A CA 1
ATOM 2170 C C . ILE A 1 286 ? 3.299 -4.421 6.597 1.00 97.25 286 ILE A C 1
ATOM 2172 O O . ILE A 1 286 ? 3.452 -5.599 6.253 1.00 97.25 286 ILE A O 1
ATOM 2176 N N . ALA A 1 287 ? 4.037 -3.424 6.105 1.00 95.81 287 ALA A N 1
ATOM 2177 C CA . ALA A 1 287 ? 5.154 -3.679 5.203 1.00 95.81 287 ALA A CA 1
ATOM 2178 C C . ALA A 1 287 ? 6.523 -3.410 5.833 1.00 95.81 287 ALA A C 1
ATOM 2180 O O . ALA A 1 287 ? 6.752 -2.407 6.509 1.00 95.81 287 ALA A O 1
ATOM 2181 N N . TYR A 1 288 ? 7.455 -4.335 5.591 1.00 94.25 288 TYR A N 1
ATOM 2182 C CA . TYR A 1 288 ? 8.811 -4.285 6.141 1.00 94.25 288 TYR A CA 1
ATOM 2183 C C . TYR A 1 288 ? 9.710 -3.242 5.463 1.00 94.25 288 TYR A C 1
ATOM 2185 O O . TYR A 1 288 ? 10.703 -2.828 6.058 1.00 94.25 288 TYR A O 1
ATOM 2193 N N . ALA A 1 289 ? 9.356 -2.798 4.253 1.00 91.06 289 ALA A N 1
ATOM 2194 C CA . ALA A 1 289 ? 9.979 -1.699 3.515 1.00 91.06 289 ALA A CA 1
ATOM 2195 C C . ALA A 1 289 ? 11.508 -1.821 3.359 1.00 91.06 289 ALA A C 1
ATOM 2197 O O . ALA A 1 289 ? 12.280 -0.986 3.853 1.00 91.06 289 ALA A O 1
ATOM 2198 N N . PRO A 1 290 ? 11.990 -2.857 2.658 1.00 88.81 290 PRO A N 1
ATOM 2199 C CA . PRO A 1 290 ? 13.409 -3.127 2.536 1.00 88.81 290 PRO A CA 1
ATOM 2200 C C . PRO A 1 290 ? 14.158 -2.010 1.807 1.00 88.81 290 PRO A C 1
ATOM 2202 O O . PRO A 1 290 ? 13.765 -1.545 0.738 1.00 88.81 290 PRO A O 1
ATOM 2205 N N . GLY A 1 291 ? 15.284 -1.591 2.390 1.00 83.88 291 GLY A N 1
ATOM 2206 C CA . GLY A 1 291 ? 16.085 -0.460 1.909 1.00 83.88 291 GLY A CA 1
ATOM 2207 C C . GLY A 1 291 ? 15.622 0.907 2.427 1.00 83.88 291 GLY A C 1
ATOM 2208 O O . GLY A 1 291 ? 16.385 1.866 2.303 1.00 83.88 291 GLY A O 1
ATOM 2209 N N . SER A 1 292 ? 14.437 0.983 3.043 1.00 85.44 292 SER A N 1
ATOM 2210 C CA . SER A 1 292 ? 13.906 2.172 3.730 1.00 85.44 292 SER A CA 1
ATOM 2211 C C . SER A 1 292 ? 13.858 1.976 5.250 1.00 85.44 292 SER A C 1
ATOM 2213 O O . SER A 1 292 ? 14.234 2.871 6.008 1.00 85.44 292 SER A O 1
ATOM 2215 N N . CYS A 1 293 ? 13.470 0.784 5.709 1.00 89.00 293 CYS A N 1
ATOM 2216 C CA . CYS A 1 293 ? 13.594 0.340 7.092 1.00 89.00 293 CYS A CA 1
ATOM 2217 C C . CYS A 1 293 ? 14.759 -0.661 7.214 1.00 89.00 293 CYS A C 1
ATOM 2219 O O . CYS A 1 293 ? 14.725 -1.690 6.536 1.00 89.00 293 CYS A O 1
ATOM 2221 N N . PRO A 1 294 ? 15.772 -0.398 8.064 1.00 88.50 294 PRO A N 1
ATOM 2222 C CA . PRO A 1 294 ? 16.884 -1.324 8.274 1.00 88.50 294 PRO A CA 1
ATOM 2223 C C . PRO A 1 294 ? 16.417 -2.695 8.769 1.00 88.50 294 PRO A C 1
ATOM 2225 O O . PRO A 1 294 ? 15.643 -2.785 9.729 1.00 88.50 294 PRO A O 1
ATOM 2228 N N . ALA A 1 295 ? 16.911 -3.757 8.143 1.00 91.06 295 ALA A N 1
ATOM 2229 C CA . ALA A 1 295 ? 16.411 -5.108 8.321 1.00 91.06 295 ALA A CA 1
ATOM 2230 C C . ALA A 1 295 ? 16.595 -5.674 9.733 1.00 91.06 295 ALA A C 1
ATOM 2232 O O . ALA A 1 295 ? 15.755 -6.438 10.211 1.00 91.06 295 ALA A O 1
ATOM 2233 N N . GLU A 1 296 ? 17.614 -5.231 10.472 1.00 88.69 296 GLU A N 1
ATOM 2234 C CA . GLU A 1 296 ? 17.794 -5.590 11.881 1.00 88.69 296 GLU A CA 1
ATOM 2235 C C . GLU A 1 296 ? 16.647 -5.107 12.789 1.00 88.69 296 GLU A C 1
ATOM 2237 O O . GLU A 1 296 ? 16.531 -5.538 13.938 1.00 88.69 296 GLU A O 1
ATOM 2242 N N . ARG A 1 297 ? 15.787 -4.209 12.293 1.00 88.00 297 ARG A N 1
ATOM 2243 C CA . ARG A 1 297 ? 14.655 -3.645 13.039 1.00 88.00 297 ARG A CA 1
ATOM 2244 C C . ARG A 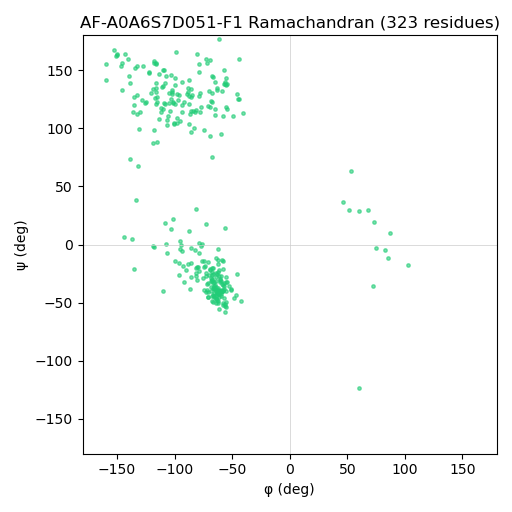1 297 ? 13.319 -4.291 12.714 1.00 88.00 297 ARG A C 1
ATOM 2246 O O . ARG A 1 297 ? 12.373 -4.081 13.467 1.00 88.00 297 ARG A O 1
ATOM 2253 N N . TRP A 1 298 ? 13.231 -5.059 11.636 1.00 91.81 298 TRP A N 1
ATOM 2254 C CA . TRP A 1 298 ? 11.988 -5.659 11.159 1.00 91.81 298 TRP A CA 1
ATOM 2255 C C . TRP A 1 298 ? 11.311 -6.521 12.219 1.00 91.81 298 TRP A C 1
ATOM 2257 O O . TRP A 1 298 ? 10.187 -6.234 12.619 1.00 91.81 298 TRP A O 1
ATOM 2267 N N . ALA A 1 299 ? 12.018 -7.532 12.724 1.00 90.12 299 ALA A N 1
ATOM 2268 C CA . ALA A 1 299 ? 11.485 -8.455 13.720 1.00 90.12 299 ALA A CA 1
ATOM 2269 C C . ALA A 1 299 ? 11.014 -7.755 15.012 1.00 90.12 299 ALA A C 1
ATOM 2271 O O . ALA A 1 299 ? 9.859 -7.963 15.387 1.00 90.12 299 ALA A O 1
ATOM 2272 N N . PRO A 1 300 ? 11.825 -6.908 15.688 1.00 90.25 300 PRO A N 1
ATOM 2273 C CA . PRO A 1 300 ? 11.375 -6.255 16.915 1.00 90.25 300 PRO A CA 1
ATOM 2274 C C . PRO A 1 300 ? 10.241 -5.246 16.687 1.00 90.25 300 PRO A C 1
ATOM 2276 O O . PRO A 1 300 ? 9.346 -5.175 17.524 1.00 90.25 300 PRO A O 1
ATOM 2279 N N . LEU A 1 301 ? 10.238 -4.490 15.580 1.00 91.31 301 LEU A N 1
ATOM 2280 C CA . LEU A 1 301 ? 9.150 -3.547 15.280 1.00 91.31 301 LEU A CA 1
ATOM 2281 C C . LEU A 1 301 ? 7.843 -4.273 14.971 1.00 91.31 301 LEU A C 1
ATOM 2283 O O . LEU A 1 301 ? 6.812 -3.940 15.547 1.00 91.31 301 LEU A O 1
ATOM 2287 N N . ALA A 1 302 ? 7.889 -5.280 14.097 1.00 92.56 302 ALA A N 1
ATOM 2288 C CA . ALA A 1 302 ? 6.707 -6.050 13.740 1.00 92.56 302 ALA A CA 1
ATOM 2289 C C . ALA A 1 302 ? 6.150 -6.817 14.947 1.00 92.56 302 ALA A C 1
ATOM 2291 O O . ALA A 1 302 ? 4.939 -6.894 15.105 1.00 92.56 302 ALA A O 1
ATOM 2292 N N . ALA A 1 303 ? 7.007 -7.342 15.832 1.00 91.94 303 ALA A N 1
ATOM 2293 C CA . ALA A 1 303 ? 6.561 -7.981 17.071 1.00 91.94 303 ALA A CA 1
ATOM 2294 C C . ALA A 1 303 ? 5.823 -7.002 17.998 1.00 91.94 303 ALA A C 1
ATOM 2296 O O . ALA A 1 303 ? 4.714 -7.310 18.422 1.00 91.94 303 ALA A O 1
ATOM 2297 N N . GLN A 1 304 ? 6.391 -5.817 18.247 1.00 92.31 304 GLN A N 1
ATOM 2298 C CA . GLN A 1 304 ? 5.755 -4.796 19.091 1.00 92.31 304 GLN A CA 1
ATOM 2299 C C . GLN A 1 304 ? 4.437 -4.285 18.496 1.00 92.31 304 GLN A C 1
ATOM 2301 O O . GLN A 1 304 ? 3.463 -4.119 19.223 1.00 92.31 304 GLN A O 1
ATOM 2306 N N . LEU A 1 305 ? 4.389 -4.053 17.179 1.00 93.56 305 LEU A N 1
ATOM 2307 C CA . LEU A 1 305 ? 3.161 -3.647 16.492 1.00 93.56 305 LEU A CA 1
ATOM 2308 C C . LEU A 1 305 ? 2.090 -4.730 16.560 1.00 93.56 305 LEU A C 1
ATOM 2310 O O . LEU A 1 305 ? 0.948 -4.415 16.874 1.00 93.56 305 LEU A O 1
ATOM 2314 N N . ARG A 1 306 ? 2.451 -5.995 16.300 1.00 92.69 306 ARG A N 1
ATOM 2315 C CA . ARG A 1 306 ? 1.523 -7.123 16.435 1.00 92.69 306 ARG A CA 1
ATOM 2316 C C . ARG A 1 306 ? 0.944 -7.178 17.834 1.00 92.69 306 ARG A C 1
ATOM 2318 O O . ARG A 1 306 ? -0.271 -7.191 17.954 1.00 92.69 306 ARG A O 1
ATOM 2325 N N . GLU A 1 307 ? 1.786 -7.178 18.863 1.00 92.06 307 GLU A N 1
ATOM 2326 C CA . GLU A 1 307 ? 1.346 -7.233 20.260 1.00 92.06 307 GLU A CA 1
ATOM 2327 C C . GLU A 1 307 ? 0.378 -6.088 20.584 1.00 92.06 307 GLU A C 1
ATOM 2329 O O . GLU A 1 307 ? -0.738 -6.332 21.037 1.00 92.06 307 GLU A O 1
ATOM 2334 N N . ALA A 1 308 ? 0.757 -4.849 20.263 1.00 92.81 308 ALA A N 1
ATOM 2335 C CA . ALA A 1 308 ? -0.043 -3.676 20.599 1.00 92.81 308 ALA A CA 1
ATOM 2336 C C . ALA A 1 308 ? -1.369 -3.596 19.816 1.00 92.81 308 ALA A C 1
ATOM 2338 O O . ALA A 1 308 ? -2.383 -3.172 20.365 1.00 92.81 308 ALA A O 1
ATOM 2339 N N . LEU A 1 309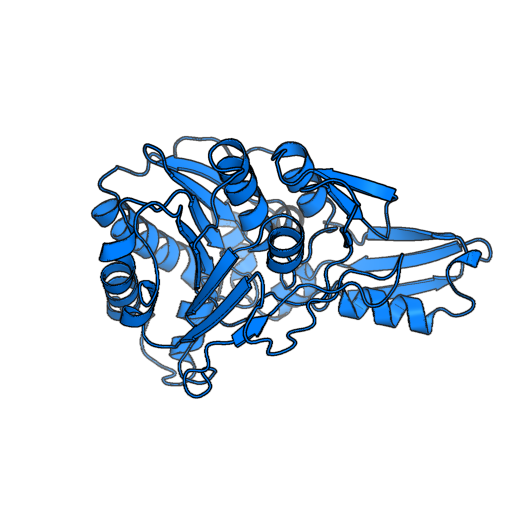 ? -1.384 -4.012 18.545 1.00 93.25 309 LEU A N 1
ATOM 2340 C CA . LEU A 1 309 ? -2.604 -4.055 17.732 1.00 93.25 309 LEU A CA 1
ATOM 2341 C C . LEU A 1 309 ? -3.515 -5.223 18.129 1.00 93.25 309 LEU A C 1
ATOM 2343 O O . LEU A 1 309 ? -4.725 -5.049 18.183 1.00 93.25 309 LEU A O 1
ATOM 2347 N N . THR A 1 310 ? -2.948 -6.388 18.445 1.00 90.00 310 THR A N 1
ATOM 2348 C CA . THR A 1 310 ? -3.682 -7.570 18.940 1.00 90.00 310 THR A CA 1
ATOM 2349 C C . THR A 1 310 ? -4.415 -7.238 20.241 1.00 90.00 310 THR A C 1
ATOM 2351 O O . THR A 1 310 ? -5.601 -7.541 20.366 1.00 90.00 310 THR A O 1
ATOM 2354 N N . ASP A 1 311 ? -3.746 -6.539 21.167 1.00 89.56 311 ASP A N 1
ATOM 2355 C CA . ASP A 1 311 ? -4.334 -6.088 22.436 1.00 89.56 311 ASP A CA 1
ATOM 2356 C C . ASP A 1 311 ? -5.583 -5.218 22.217 1.00 89.56 311 ASP A C 1
ATOM 2358 O O . ASP A 1 311 ? -6.628 -5.455 22.825 1.00 89.56 311 ASP A O 1
ATOM 2362 N N . VAL A 1 312 ? -5.526 -4.251 21.293 1.00 90.25 312 VAL A N 1
ATOM 2363 C CA . VAL A 1 312 ? -6.680 -3.371 21.039 1.00 90.25 312 VAL A CA 1
ATOM 2364 C C . VAL A 1 312 ? -7.751 -3.987 20.149 1.00 90.25 312 VAL A C 1
ATOM 2366 O O . VAL A 1 312 ? -8.924 -3.672 20.335 1.00 90.25 312 VAL A O 1
ATOM 2369 N N . LEU A 1 313 ? -7.387 -4.867 19.214 1.00 88.88 313 LEU A N 1
ATOM 2370 C CA . LEU A 1 313 ? -8.344 -5.605 18.382 1.00 88.88 313 LEU A CA 1
ATOM 2371 C C . LEU A 1 313 ? -9.047 -6.728 19.168 1.00 88.88 313 LEU A C 1
ATOM 2373 O O . LEU A 1 313 ? -10.068 -7.245 18.716 1.00 88.88 313 LEU A O 1
ATOM 2377 N N . GLY A 1 314 ? -8.539 -7.089 20.353 1.00 78.31 314 GLY A N 1
ATOM 2378 C CA . GLY A 1 314 ? -9.174 -8.033 21.274 1.00 78.31 314 GLY A CA 1
ATOM 2379 C C . GLY A 1 314 ? -9.213 -9.475 20.761 1.00 78.31 314 GLY A C 1
ATOM 2380 O O . GLY A 1 314 ? -10.156 -10.202 21.067 1.00 78.31 314 GLY A O 1
ATOM 2381 N N . SER A 1 315 ? -8.241 -9.880 19.941 1.00 65.50 315 SER A N 1
ATOM 2382 C CA . SER A 1 315 ? -8.164 -11.213 19.327 1.00 65.50 315 SER A CA 1
ATOM 2383 C C . SER A 1 315 ? -6.711 -11.650 19.203 1.00 65.50 315 SER A C 1
ATOM 2385 O O . SER A 1 315 ? -5.913 -10.869 18.700 1.00 65.50 315 SER A O 1
ATOM 2387 N N . ASP A 1 316 ? -6.379 -12.881 19.601 1.00 59.28 316 ASP A N 1
ATOM 2388 C CA . ASP A 1 316 ? -5.024 -13.427 19.453 1.00 59.28 316 ASP A CA 1
ATOM 2389 C C . ASP A 1 316 ? -4.666 -13.627 17.971 1.00 59.28 316 ASP A C 1
ATOM 2391 O O . ASP A 1 316 ? -5.414 -14.235 17.202 1.00 59.28 316 ASP A O 1
ATOM 2395 N N . PHE A 1 317 ? -3.495 -13.129 17.569 1.00 53.25 317 PHE A N 1
ATOM 2396 C CA . PHE A 1 317 ? -2.928 -13.373 16.246 1.00 53.25 317 PHE A CA 1
ATOM 2397 C C . PHE A 1 317 ? -2.392 -14.810 16.171 1.00 53.25 317 PHE A C 1
ATOM 2399 O O . PHE A 1 317 ? -1.273 -15.081 16.616 1.00 53.25 317 PHE A O 1
ATOM 2406 N N . ASP A 1 318 ? -3.161 -15.741 15.603 1.00 53.34 318 ASP A N 1
ATOM 2407 C CA . ASP A 1 318 ? -2.671 -17.095 15.329 1.00 53.34 318 ASP A CA 1
ATOM 2408 C C . ASP A 1 318 ? -1.954 -17.125 13.968 1.00 53.34 318 ASP A C 1
ATOM 2410 O O . ASP A 1 318 ? -2.558 -17.212 12.901 1.00 53.34 318 ASP A O 1
ATOM 2414 N N . ALA A 1 319 ? -0.624 -17.004 14.000 1.00 51.47 319 ALA A N 1
ATOM 2415 C CA . ALA A 1 319 ? 0.242 -16.933 12.820 1.00 51.47 319 ALA A CA 1
ATOM 2416 C C . ALA A 1 319 ? 0.407 -18.274 12.069 1.00 51.47 319 ALA A C 1
ATOM 2418 O O . ALA A 1 319 ? 1.382 -18.436 11.331 1.00 51.47 319 ALA A O 1
ATOM 2419 N N . SER A 1 320 ? -0.469 -19.254 12.300 1.00 40.81 320 SER A N 1
ATOM 2420 C CA . SER A 1 320 ? -0.292 -20.639 11.851 1.00 40.81 320 SER A CA 1
ATOM 2421 C C . SER A 1 320 ? -0.609 -20.899 10.372 1.00 40.81 320 SER A C 1
ATOM 2423 O O . SER A 1 320 ? -0.414 -22.025 9.910 1.00 40.81 320 SER A O 1
ATOM 2425 N N . GLU A 1 321 ? -0.987 -19.887 9.584 1.00 39.97 321 GLU A N 1
ATOM 2426 C CA . GLU A 1 321 ? -1.163 -20.060 8.139 1.00 39.97 321 GLU A CA 1
ATOM 2427 C C . GLU A 1 321 ? 0.139 -19.893 7.338 1.00 39.97 321 GLU A C 1
ATOM 2429 O O . GLU A 1 321 ? 0.978 -19.014 7.552 1.00 39.97 321 GLU A O 1
ATOM 2434 N N . THR A 1 322 ? 0.311 -20.847 6.426 1.00 39.16 322 THR A N 1
ATOM 2435 C CA . THR A 1 322 ? 1.494 -21.112 5.608 1.00 39.16 322 THR A CA 1
ATOM 2436 C C . THR A 1 322 ? 1.721 -19.969 4.612 1.00 39.16 322 THR A C 1
ATOM 2438 O O . THR A 1 322 ? 0.739 -19.445 4.089 1.00 39.16 322 THR A O 1
ATOM 2441 N N . PRO A 1 323 ? 2.972 -19.591 4.280 1.00 37.88 323 PRO A N 1
ATOM 2442 C CA . PRO A 1 323 ? 3.218 -18.703 3.147 1.00 37.88 323 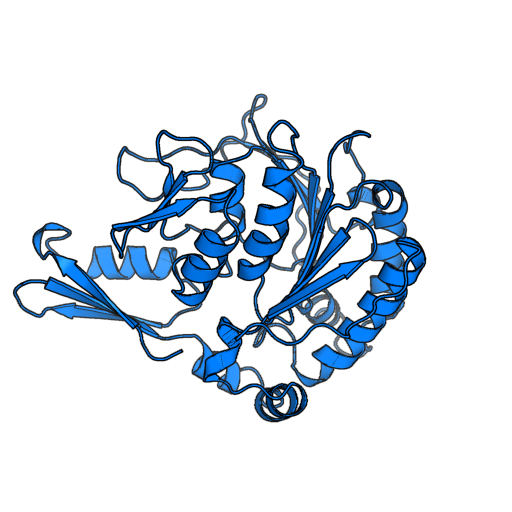PRO A CA 1
ATOM 2443 C C . PRO A 1 323 ? 2.571 -19.298 1.891 1.00 37.88 323 PRO A C 1
ATOM 2445 O O . PRO A 1 323 ? 2.938 -20.394 1.459 1.00 37.88 323 PRO A O 1
ATOM 2448 N N . THR A 1 324 ? 1.591 -18.600 1.322 1.00 44.53 324 THR A N 1
ATOM 2449 C CA . THR A 1 324 ? 1.123 -18.885 -0.032 1.00 44.53 324 THR A CA 1
ATOM 2450 C C . THR A 1 324 ? 2.276 -18.578 -0.978 1.00 44.53 324 THR A C 1
ATOM 2452 O O . THR A 1 324 ? 2.787 -17.459 -1.007 1.00 44.53 324 THR A O 1
ATOM 2455 N N . SER A 1 325 ? 2.738 -19.627 -1.658 1.00 39.44 325 SER A N 1
ATOM 2456 C CA . SER A 1 325 ? 3.775 -19.582 -2.693 1.00 39.44 325 SER A CA 1
ATOM 2457 C C . SER A 1 325 ? 3.159 -19.379 -4.066 1.00 39.44 325 SER A C 1
ATOM 2459 O O . SER A 1 325 ? 1.991 -19.797 -4.250 1.00 39.44 325 SER A O 1
#

Sequence (325 aa):
MRTRTLILPRAVSEHAQPLAALARRCYPDMAIAVEDDAANWLVHVTPAGELTRARDRGIAAALAMTGIGFDDMMTWHRTAAVGPVVWLESMYHSWALLAWSHSLRDHADARPWLVHVAPNDDLGVPAVLGCNAPGSLLAIMEDLTIELGNPRSVGRAIEHGLIGVGSYIVPWLHAQPADVVHLVPDALAPAQNVCRFCIESEAPNEPSRLVMSKRVDGACSYQRTDDPAALACGWTAGQPVLLDIDLAYFALMRNGQRKAPAQPCLISQLVDGLRPLVPWIATVTIAYAPGSCPAERWAPLAAQLREALTDVLGSDFDASETPTS

Secondary structure (DSSP, 8-state):
---EEEEEEGGG-S-HHHHHHHHHHH-TTSEEEEEE-SSEEEEEEE-THHHHHHH-SSHHHHHHHHT--TTTTTT-EEEEEETTEEEEEESSGGGHHHHHHHHHHH-TT---EEEEESSS---S--SEEE-SSTTEEEETTTTEEEETT-HHHHHHHHHTT-S-TTTTHHHHHHHS--EEEEE--GGG--S---EEE--B-SSTTS--B------TT-SEEEEEES-GGGGGTT--TTPPEEEEEEHHHHHHTTTTSTTS-S-HHHHHHHHHHHTTTGGGEEEEEEE--BTTB-GGGHHHHHHHHHHHHHHHHTS-----SPPP-

Foldseek 3Di:
DAWDWFWAFCVVDVDQVVVQVVVCLQAVQWDWDWDPPPGTIIITTGHCLVVLVVLAVCVCVLCVVVVHDSVCQLLFKAWDDFPLAIEMEHQFPLCLLLRVLCVCLVAVPFAAEEEAEDAAPLQTQAQWADDPDAQWIARLRPRQIARSNDSVSSSVCSVVVSGYRSRNVVSVCSRHAYEYEYAHQPVRADDKDKAAAEFDQPDVSGGGHRPRDRDPPHSHIYIYDNQLLCSCPPPDPPHAYRYEHEVLRLVCNCVVPVDDHSPLVVLVRNLVSCLVVLVRHRYYYYHPHRSSHHSVCSVVVVVSNQVSSCVSNVGDDPSPDDTDD

Radius of gyration: 19.42 Å; Cα contacts (8 Å, |Δi|>4): 667; chains: 1; bounding box: 45×44×58 Å